Protein AF-A0A947TG99-F1 (afdb_monomer_lite)

Foldseek 3Di:
DQLLLVCVVPLVLLQPPGRFDPAQADPDPGSVVCQAANPQNCVAQPPPHAQAEPPGDDDPGDDDRHLCVLQCASPNVLPHNHLGGDADEDPLFDWCFLVNCVVVVNLSRHSQNSNQVSCVVSQWGWPDKTKTWACLVVHPRHDYLVNVQVCLVVVWWKWWDFVSDIWIFNDADPVQCKTWTDDRHDDDTDMDHVQCDDPNTGTTIIIGTDIDGDPVRVVVVVVVVVVVVVPD

Secondary structure (DSSP, 8-state):
-HHHHHHTTT-TTSSTTSSPPS---SSS--HHHHHHS-HHHHHHH-TT-TT--S-PPPSPPPPP-SHHHHTTTT-GGGT--TT-------TTS--EEHHHHHHTT-GGG-HHHHHHHHHHHTTEEEEEEEEEEBGGG--TTPBPHHHHHHHHHTT--EEEEETTEEEEEEEEETTTTEEEEE-SSSSS-EEEETTSEETTEEEEEEEEEEEEE-HHHHHHHHHHHHHHHT--

Radius of gyration: 18.46 Å; chains: 1; bounding box: 54×39×53 Å

pLDDT: mean 89.96, std 12.07, range [44.25, 98.75]

Sequence (232 aa):
MLAGYYDVRGFGNLVPGGDAENSTYGSGPYLANNAIASSGHISDFYAGGYLAFGDDVASPWHSFDCLADFMGTSQDAYNNVNGGTTFYFFTDGYAFTENDAVTYSVSDSSGMYGIGEYVNYAGYDTSVLYNQYVDALGLDYGFTFAQYIAEIDAGKPVLIHVDGHSMYGYGYDSAADSVLLHDTWTQGLHSMTWGGSYSGLEHYGVTVLTLVPEPATIALLCLGGLMLRRRK

Structure (mmCIF, N/CA/C/O backbone):
data_AF-A0A947TG99-F1
#
_entry.id   AF-A0A947TG99-F1
#
loop_
_atom_site.group_PDB
_atom_site.id
_atom_site.type_symbol
_atom_site.label_atom_id
_atom_site.label_alt_id
_atom_site.label_comp_id
_atom_site.label_asym_id
_atom_site.label_entity_id
_atom_site.label_seq_id
_atom_site.pdbx_PDB_ins_code
_atom_site.Cartn_x
_atom_site.Cartn_y
_atom_site.Cartn_z
_atom_site.occupancy
_atom_site.B_iso_or_equiv
_atom_site.auth_seq_id
_atom_site.auth_comp_id
_atom_site.auth_asym_id
_atom_site.auth_atom_id
_atom_site.pdbx_PDB_model_num
ATOM 1 N N . MET A 1 1 ? 6.335 5.855 6.345 1.00 73.56 1 MET A N 1
ATOM 2 C CA . MET A 1 1 ? 6.198 4.718 5.403 1.00 73.56 1 MET A CA 1
ATOM 3 C C . MET A 1 1 ? 6.025 3.417 6.167 1.00 73.56 1 MET A C 1
ATOM 5 O O . MET A 1 1 ? 6.597 3.318 7.245 1.00 73.56 1 MET A O 1
ATOM 9 N N . LEU A 1 2 ? 5.283 2.442 5.621 1.00 77.62 2 LEU A N 1
ATOM 10 C CA . LEU A 1 2 ? 5.034 1.127 6.241 1.00 77.62 2 LEU A CA 1
ATOM 11 C C . LEU A 1 2 ? 6.339 0.405 6.627 1.00 77.62 2 LEU A C 1
ATOM 13 O O . LEU A 1 2 ? 6.529 0.065 7.791 1.00 77.62 2 LEU A O 1
ATOM 17 N N . ALA A 1 3 ? 7.267 0.263 5.673 1.00 80.12 3 ALA A N 1
ATOM 18 C CA . ALA A 1 3 ? 8.592 -0.320 5.902 1.00 80.12 3 ALA A CA 1
ATOM 19 C C . ALA A 1 3 ? 9.348 0.407 7.027 1.00 80.12 3 ALA A C 1
ATOM 21 O O . ALA A 1 3 ? 9.757 -0.216 8.000 1.00 80.12 3 ALA A O 1
ATOM 22 N N . GLY A 1 4 ? 9.416 1.742 6.965 1.00 82.38 4 GLY A N 1
ATOM 23 C CA . GLY A 1 4 ? 10.066 2.551 7.999 1.00 82.38 4 GLY A CA 1
ATOM 24 C C . GLY A 1 4 ? 9.431 2.451 9.393 1.00 82.38 4 GLY A C 1
ATOM 25 O O . GLY A 1 4 ? 10.136 2.558 10.391 1.00 82.38 4 GLY A O 1
ATOM 26 N N . TYR A 1 5 ? 8.118 2.203 9.496 1.00 84.31 5 TYR A N 1
ATOM 27 C CA . TYR A 1 5 ? 7.458 1.985 10.790 1.00 84.31 5 TYR A CA 1
ATOM 28 C C . TYR A 1 5 ? 7.985 0.726 11.488 1.00 84.31 5 TYR A C 1
ATOM 30 O O . TYR A 1 5 ? 8.225 0.755 12.701 1.00 84.31 5 TYR A O 1
ATOM 38 N N . TYR A 1 6 ? 8.139 -0.362 10.731 1.00 85.50 6 TYR A N 1
ATOM 39 C CA . TYR A 1 6 ? 8.660 -1.634 11.226 1.00 85.50 6 TYR A CA 1
ATOM 40 C C . TYR A 1 6 ? 10.175 -1.605 11.425 1.00 85.50 6 TYR A C 1
ATOM 42 O O . TYR A 1 6 ? 10.668 -2.168 12.404 1.00 85.50 6 TYR A O 1
ATOM 50 N N . ASP A 1 7 ? 10.891 -0.912 10.543 1.00 84.38 7 ASP A N 1
ATOM 51 C CA . ASP A 1 7 ? 12.342 -0.746 10.579 1.00 84.38 7 ASP A CA 1
ATOM 52 C C . ASP A 1 7 ? 12.813 -0.245 11.954 1.00 84.38 7 ASP A C 1
ATOM 54 O O . ASP A 1 7 ? 13.547 -0.933 12.668 1.00 84.38 7 ASP A O 1
ATOM 58 N N . VAL A 1 8 ? 12.212 0.848 12.436 1.00 82.62 8 VAL A N 1
ATOM 59 C CA . VAL A 1 8 ? 12.509 1.437 13.756 1.00 82.62 8 VAL A CA 1
ATOM 60 C C . VAL A 1 8 ? 11.911 0.664 14.947 1.00 82.62 8 VAL A C 1
ATOM 62 O O . VAL A 1 8 ? 12.030 1.093 16.097 1.00 82.62 8 VAL A O 1
ATOM 65 N N . ARG A 1 9 ? 11.238 -0.471 14.705 1.00 84.62 9 ARG A N 1
ATOM 66 C CA . ARG A 1 9 ? 10.556 -1.309 15.716 1.00 84.62 9 ARG A CA 1
ATOM 67 C C . ARG A 1 9 ? 11.024 -2.765 15.722 1.00 84.62 9 ARG A C 1
ATOM 69 O O . ARG A 1 9 ? 10.321 -3.639 16.225 1.00 84.62 9 ARG A O 1
ATOM 76 N N . GLY A 1 10 ? 12.238 -3.016 15.235 1.00 81.62 10 GLY A N 1
ATOM 77 C CA . GLY A 1 10 ? 12.903 -4.319 15.344 1.00 81.62 10 GLY A CA 1
ATOM 78 C C . GLY A 1 10 ? 13.048 -5.078 14.028 1.00 81.62 10 GLY A C 1
ATOM 79 O O . GLY A 1 10 ? 13.593 -6.180 14.044 1.00 81.62 10 GLY A O 1
ATOM 80 N N . PHE A 1 11 ? 12.632 -4.483 12.906 1.00 84.50 11 PHE A N 1
ATOM 81 C CA . PHE A 1 11 ? 12.796 -5.030 11.557 1.00 84.50 11 PHE A CA 1
ATOM 82 C C . PHE A 1 11 ? 13.771 -4.184 10.715 1.00 84.50 11 PHE A C 1
ATOM 84 O O . PHE A 1 11 ? 13.473 -3.840 9.576 1.00 84.50 11 PHE A O 1
ATOM 91 N N . GLY A 1 12 ? 14.925 -3.829 11.296 1.00 84.50 12 GLY A N 1
ATOM 92 C CA . GLY A 1 12 ? 15.872 -2.806 10.808 1.00 84.50 12 GLY A CA 1
ATOM 93 C C . GLY A 1 12 ? 16.600 -3.064 9.477 1.00 84.50 12 GLY A C 1
ATOM 94 O O . GLY A 1 12 ? 17.627 -2.443 9.224 1.00 84.50 12 GLY A O 1
ATOM 95 N N . ASN A 1 13 ? 16.135 -4.020 8.669 1.00 86.94 13 ASN A N 1
ATOM 96 C CA . ASN A 1 13 ? 16.627 -4.261 7.308 1.00 86.94 13 ASN A CA 1
ATOM 97 C C . ASN A 1 13 ? 15.601 -3.859 6.232 1.00 86.94 13 ASN A C 1
ATOM 99 O O . ASN A 1 13 ? 15.866 -4.046 5.046 1.00 86.94 13 ASN A O 1
ATOM 103 N N . LEU A 1 14 ? 14.434 -3.335 6.625 1.00 88.00 14 LEU A N 1
ATOM 104 C CA . LEU A 1 14 ? 13.383 -2.904 5.695 1.00 88.00 14 LEU A CA 1
ATOM 105 C C . LEU A 1 14 ? 13.668 -1.538 5.073 1.00 88.00 14 LEU A C 1
ATOM 107 O O . LEU A 1 14 ? 13.051 -1.192 4.072 1.00 88.00 14 LEU A O 1
ATOM 111 N N . VAL A 1 15 ? 14.563 -0.743 5.656 1.00 88.56 15 VAL A N 1
ATOM 112 C CA . VAL A 1 15 ? 15.097 0.465 5.029 1.00 88.56 15 VAL A CA 1
ATOM 113 C C . VAL A 1 15 ? 16.624 0.345 4.983 1.00 88.56 15 VAL A C 1
ATOM 115 O O . VAL A 1 15 ? 17.312 0.616 5.966 1.00 88.56 15 VAL A O 1
ATOM 118 N N . PRO A 1 16 ? 17.197 -0.101 3.849 1.00 84.25 16 PRO A N 1
ATOM 119 C CA . PRO A 1 16 ? 18.638 -0.286 3.743 1.00 84.25 16 PRO A CA 1
ATOM 120 C C . PRO A 1 16 ? 19.411 1.019 3.969 1.00 84.25 16 PRO A C 1
ATOM 122 O O . PRO A 1 16 ? 19.094 2.053 3.385 1.00 84.25 16 PRO A O 1
ATOM 125 N N . GLY A 1 17 ? 20.480 0.952 4.766 1.00 79.06 17 GLY A N 1
ATOM 126 C CA . GLY A 1 17 ? 21.393 2.078 5.008 1.00 79.06 17 GLY A CA 1
ATOM 127 C C . GLY A 1 17 ? 21.289 2.726 6.392 1.00 79.06 17 GLY A C 1
ATOM 128 O O . GLY A 1 17 ? 22.151 3.541 6.723 1.00 79.06 17 GLY A O 1
ATOM 129 N N . GLY A 1 18 ? 20.313 2.335 7.217 1.00 79.12 18 GLY A N 1
ATOM 130 C CA . GLY A 1 18 ? 20.140 2.813 8.593 1.00 79.12 18 GLY A CA 1
ATOM 131 C C . GLY A 1 18 ? 18.674 3.060 8.944 1.00 79.12 18 GLY A C 1
ATOM 132 O O . GLY A 1 18 ? 17.795 2.742 8.155 1.00 79.12 18 GLY A O 1
ATOM 133 N N . ASP A 1 19 ? 18.433 3.651 10.117 1.00 75.75 19 ASP A N 1
ATOM 134 C CA . ASP A 1 19 ? 17.075 3.922 10.600 1.00 75.75 19 ASP A CA 1
ATOM 135 C C . ASP A 1 19 ? 16.291 4.801 9.611 1.00 75.75 19 ASP A C 1
ATOM 137 O O . ASP A 1 19 ? 16.745 5.883 9.217 1.00 75.75 19 ASP A O 1
ATOM 141 N N . ALA A 1 20 ? 15.085 4.358 9.261 1.00 77.12 20 ALA A N 1
ATOM 142 C CA . ALA A 1 20 ? 14.188 5.098 8.381 1.00 77.12 20 ALA A CA 1
ATOM 143 C C . ALA A 1 20 ? 13.868 6.519 8.885 1.00 77.12 20 ALA A C 1
ATOM 145 O O . ALA A 1 20 ? 13.569 6.737 10.064 1.00 77.12 20 ALA A O 1
ATOM 146 N N . GLU A 1 21 ? 13.838 7.500 7.977 1.00 77.44 21 GLU A N 1
ATOM 147 C CA . GLU A 1 21 ? 13.474 8.869 8.337 1.00 77.44 21 GLU A CA 1
ATOM 148 C C . GLU A 1 21 ? 11.981 9.016 8.674 1.00 77.44 21 GLU A C 1
ATOM 150 O O . GLU A 1 21 ? 11.100 8.454 8.021 1.00 77.44 21 GLU A O 1
ATOM 155 N N . ASN A 1 22 ? 11.673 9.876 9.653 1.00 64.94 22 ASN A N 1
ATOM 156 C CA . ASN A 1 22 ? 10.294 10.191 10.062 1.00 64.94 22 ASN A CA 1
ATOM 157 C C . ASN A 1 22 ? 9.490 10.980 9.006 1.00 64.94 22 ASN A C 1
ATOM 159 O O . ASN A 1 22 ? 8.286 11.172 9.169 1.00 64.94 22 ASN A O 1
ATOM 163 N N . SER A 1 23 ? 10.143 11.480 7.953 1.00 67.00 23 SER A N 1
ATOM 164 C CA . SER A 1 23 ? 9.519 12.206 6.846 1.00 67.00 23 SER A CA 1
ATOM 165 C C . SER A 1 23 ? 10.261 11.902 5.550 1.00 67.00 23 SER A C 1
ATOM 167 O O . SER A 1 23 ? 11.479 12.050 5.488 1.00 67.00 23 SER A O 1
ATOM 169 N N . THR A 1 24 ? 9.508 11.516 4.526 1.00 65.56 24 THR A N 1
ATOM 170 C CA . THR A 1 24 ? 9.986 11.200 3.170 1.00 65.56 24 THR A CA 1
ATOM 171 C C . THR A 1 24 ? 9.668 12.292 2.151 1.00 65.56 24 THR A C 1
ATOM 173 O O . THR A 1 24 ? 10.107 12.235 1.004 1.00 65.56 24 THR A O 1
ATOM 176 N N . TYR A 1 25 ? 8.903 13.311 2.550 1.00 66.00 25 TYR A N 1
ATOM 177 C CA . TYR A 1 25 ? 8.482 14.368 1.640 1.00 66.00 25 TYR A CA 1
ATOM 178 C C . TYR A 1 25 ? 9.643 15.295 1.263 1.00 66.00 25 TYR A C 1
ATOM 180 O O . TYR A 1 25 ? 10.245 15.941 2.130 1.00 66.00 25 TYR A O 1
ATOM 188 N N . GLY A 1 26 ? 9.873 15.419 -0.046 1.00 60.69 26 GLY A N 1
ATOM 189 C CA . GLY A 1 26 ? 10.899 16.258 -0.666 1.00 60.69 26 GLY A CA 1
ATOM 190 C C . GLY A 1 26 ? 12.019 15.450 -1.334 1.00 60.69 26 GLY A C 1
ATOM 191 O O . GLY A 1 26 ? 12.194 14.263 -1.082 1.00 60.69 26 GLY A O 1
ATOM 192 N N . SER A 1 27 ? 12.810 16.103 -2.191 1.00 58.06 27 SER A N 1
ATOM 193 C CA . SER A 1 27 ? 13.948 15.501 -2.907 1.00 58.06 27 SER A CA 1
ATOM 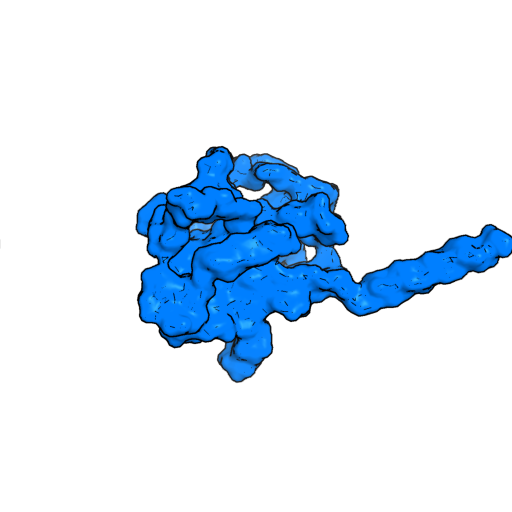194 C C . SER A 1 27 ? 15.240 15.520 -2.070 1.00 58.06 27 SER A C 1
ATOM 196 O O . SER A 1 27 ? 16.263 16.063 -2.496 1.00 58.06 27 SER A O 1
ATOM 198 N N . GLY A 1 28 ? 15.170 15.016 -0.836 1.00 61.69 28 GLY A N 1
ATOM 199 C CA . GLY A 1 28 ? 16.337 14.808 0.028 1.00 61.69 28 GLY A CA 1
ATOM 200 C C . GLY A 1 28 ? 16.938 13.409 -0.160 1.00 61.69 28 GLY A C 1
ATOM 201 O O . GLY A 1 28 ? 16.272 12.542 -0.728 1.00 61.69 28 GLY A O 1
ATOM 202 N N . PRO A 1 29 ? 18.174 13.155 0.313 1.00 66.56 29 PRO A N 1
ATOM 203 C CA . PRO A 1 29 ? 18.799 11.831 0.280 1.00 66.56 29 PRO A CA 1
ATOM 204 C C . PRO A 1 29 ? 18.186 10.914 1.353 1.00 66.56 29 PRO A C 1
ATOM 206 O O . PRO A 1 29 ? 18.890 10.441 2.240 1.00 66.56 29 PRO A O 1
ATOM 209 N N . TYR A 1 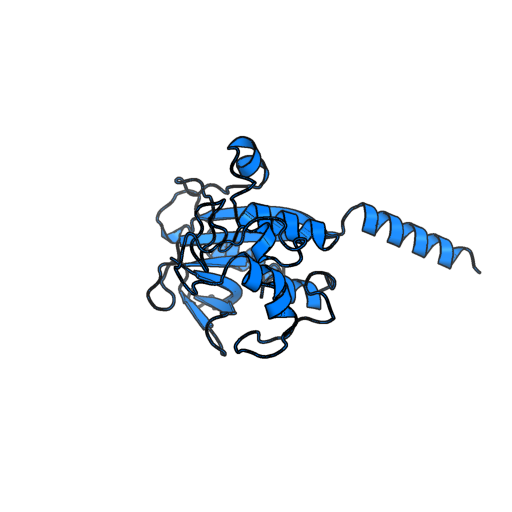30 ? 16.865 10.734 1.317 1.00 77.94 30 TYR A N 1
ATOM 210 C CA . TYR A 1 30 ? 16.141 9.947 2.305 1.00 77.94 30 TYR A CA 1
ATOM 211 C C . TYR A 1 30 ? 16.251 8.462 1.962 1.00 77.94 30 TYR A C 1
ATOM 213 O O . TYR A 1 30 ? 15.861 8.047 0.866 1.00 77.94 30 TYR A O 1
ATOM 221 N N . LEU A 1 31 ? 16.754 7.660 2.897 1.00 83.62 31 LEU A N 1
ATOM 222 C CA . LEU A 1 31 ? 16.839 6.205 2.776 1.00 83.62 31 LEU A CA 1
ATOM 223 C C . LEU A 1 31 ? 15.463 5.607 2.505 1.00 83.62 31 LEU A C 1
ATOM 225 O O . LEU A 1 31 ? 15.318 4.746 1.642 1.00 83.62 31 LEU A O 1
ATOM 229 N N . ALA A 1 32 ? 14.434 6.127 3.172 1.00 82.00 32 ALA A N 1
ATOM 230 C CA . ALA A 1 32 ? 13.067 5.689 2.954 1.00 82.00 32 ALA A CA 1
ATOM 231 C C . ALA A 1 32 ? 12.563 5.988 1.527 1.00 82.00 32 ALA A C 1
ATOM 233 O O . ALA A 1 32 ? 11.781 5.201 1.007 1.00 82.00 32 ALA A O 1
ATOM 234 N N . ASN A 1 33 ? 13.038 7.045 0.853 1.00 82.88 33 ASN A N 1
ATOM 235 C CA . ASN A 1 33 ? 12.701 7.270 -0.560 1.00 82.88 33 ASN A CA 1
ATOM 236 C C . ASN A 1 33 ? 13.370 6.233 -1.457 1.00 82.88 33 ASN A C 1
ATOM 238 O O . ASN A 1 33 ? 12.707 5.674 -2.323 1.00 82.88 33 ASN A O 1
ATOM 242 N N . ASN A 1 34 ? 14.645 5.933 -1.204 1.00 87.38 34 ASN A N 1
ATOM 243 C CA . ASN A 1 34 ? 15.371 4.910 -1.951 1.00 87.38 34 ASN A CA 1
ATOM 244 C C . ASN A 1 34 ? 14.787 3.503 -1.727 1.00 87.38 34 ASN A C 1
ATOM 246 O O . ASN A 1 34 ? 14.764 2.698 -2.647 1.00 87.38 34 ASN A O 1
ATOM 250 N N . ALA A 1 35 ? 14.277 3.220 -0.524 1.00 89.94 35 ALA A N 1
ATOM 251 C CA . ALA A 1 35 ? 13.586 1.972 -0.216 1.00 89.94 35 ALA A CA 1
ATOM 252 C C . ALA A 1 35 ? 12.211 1.865 -0.901 1.00 89.94 35 ALA A C 1
ATOM 254 O O . ALA A 1 35 ? 11.778 0.758 -1.201 1.00 89.94 35 ALA A O 1
ATOM 255 N N . ILE A 1 36 ? 11.525 2.987 -1.166 1.00 89.81 36 ILE A N 1
ATOM 256 C CA . ILE A 1 36 ? 10.282 2.999 -1.955 1.00 89.81 36 ILE A CA 1
ATOM 257 C C . ILE A 1 36 ? 10.595 2.789 -3.430 1.00 89.81 36 ILE A C 1
ATOM 259 O O . ILE A 1 36 ? 10.071 1.859 -4.024 1.00 89.81 36 ILE A O 1
ATOM 263 N N . ALA A 1 37 ? 11.414 3.669 -4.003 1.00 91.94 37 ALA A N 1
ATOM 264 C CA . ALA A 1 37 ? 11.774 3.687 -5.411 1.00 91.94 37 ALA A CA 1
ATOM 265 C C . ALA A 1 37 ? 13.241 4.109 -5.523 1.00 91.94 37 ALA A C 1
ATOM 267 O O . ALA A 1 37 ? 13.586 5.275 -5.297 1.00 91.94 37 ALA A O 1
ATOM 268 N N . SER A 1 38 ? 14.112 3.152 -5.836 1.00 92.75 38 SER A N 1
ATOM 269 C CA . SER A 1 38 ? 15.539 3.409 -5.971 1.00 92.75 38 SER A CA 1
ATOM 270 C C . SER A 1 38 ? 15.838 4.234 -7.220 1.00 92.75 38 SER A C 1
ATOM 272 O O . SER A 1 38 ? 15.015 4.395 -8.126 1.00 92.75 38 SER A O 1
ATOM 274 N N . SER A 1 39 ? 17.054 4.771 -7.302 1.00 92.50 39 SER A N 1
ATOM 275 C CA . SER A 1 39 ? 17.507 5.406 -8.542 1.00 92.50 39 SER A CA 1
ATOM 276 C C . SER A 1 39 ? 17.564 4.425 -9.719 1.00 92.50 39 SER A C 1
ATOM 278 O O . SER A 1 39 ? 17.397 4.864 -10.856 1.00 92.50 39 SER A O 1
ATOM 280 N N . GLY A 1 40 ? 17.775 3.129 -9.452 1.00 95.25 40 GLY A N 1
ATOM 281 C CA . GLY A 1 40 ? 17.686 2.059 -10.447 1.00 95.25 40 GLY A CA 1
ATOM 282 C C . GLY A 1 40 ? 16.270 1.945 -10.997 1.00 95.25 40 GLY A C 1
ATOM 283 O O . GLY A 1 40 ? 16.076 2.106 -12.198 1.00 95.25 40 GLY A O 1
ATOM 284 N N . HIS A 1 41 ? 15.281 1.819 -10.109 1.00 96.31 41 HIS A N 1
ATOM 285 C CA . HIS A 1 41 ? 13.866 1.784 -10.476 1.00 96.31 41 HIS A CA 1
ATOM 286 C C . HIS A 1 41 ? 13.450 2.980 -11.335 1.00 96.31 41 HIS A C 1
ATOM 288 O O . HIS A 1 41 ? 12.869 2.822 -12.403 1.00 96.31 41 HIS A O 1
ATOM 294 N N . ILE A 1 42 ? 13.799 4.195 -10.902 1.00 95.12 42 ILE A N 1
ATOM 295 C CA . ILE A 1 42 ? 13.452 5.422 -11.632 1.00 95.12 42 ILE A CA 1
ATOM 296 C C . ILE A 1 42 ? 14.112 5.449 -13.018 1.00 95.12 42 ILE A C 1
ATOM 298 O O . ILE A 1 42 ? 13.504 5.913 -13.981 1.00 95.12 42 ILE A O 1
ATOM 302 N N . SER A 1 43 ? 15.360 4.983 -13.119 1.00 95.81 43 SER A N 1
ATOM 303 C CA . SER A 1 43 ? 16.091 4.924 -14.388 1.00 95.81 43 SER A CA 1
ATOM 304 C C . SER A 1 43 ? 15.481 3.919 -15.362 1.00 95.81 43 SER A C 1
ATOM 306 O O . SER A 1 43 ? 15.546 4.153 -16.569 1.00 95.81 43 SER A O 1
ATOM 308 N N . ASP A 1 44 ? 14.939 2.815 -14.850 1.00 97.62 44 ASP A N 1
ATOM 309 C CA . ASP A 1 44 ? 14.452 1.713 -15.671 1.00 97.62 44 ASP A CA 1
ATOM 310 C C . ASP A 1 44 ? 12.971 1.860 -16.052 1.00 97.62 44 ASP A C 1
ATOM 312 O O . ASP A 1 44 ? 12.618 1.510 -17.177 1.00 97.62 44 ASP A O 1
ATOM 316 N N . PHE A 1 45 ? 12.140 2.411 -15.158 1.00 97.69 45 PHE A N 1
ATOM 317 C CA . PHE A 1 45 ? 10.672 2.329 -15.230 1.00 97.69 45 PHE A CA 1
ATOM 318 C C . PHE A 1 45 ? 9.938 3.666 -14.997 1.00 97.69 45 PHE A C 1
ATOM 320 O O . PHE A 1 45 ? 8.761 3.662 -14.674 1.00 97.69 45 PHE A O 1
ATOM 327 N N . TYR A 1 46 ? 10.606 4.831 -15.023 1.00 96.56 46 TYR A N 1
ATOM 328 C CA . TYR A 1 46 ? 9.934 6.121 -14.739 1.00 96.56 46 TYR A CA 1
ATOM 329 C C . TYR A 1 46 ? 10.457 7.301 -15.583 1.00 96.56 46 TYR A C 1
ATOM 331 O O . TYR A 1 46 ? 10.467 8.459 -15.152 1.00 96.56 46 TYR A O 1
ATOM 339 N N . ALA A 1 47 ? 10.949 7.055 -16.796 1.00 94.06 47 ALA A N 1
ATOM 340 C CA . ALA A 1 47 ? 11.609 8.086 -17.603 1.00 94.06 47 ALA A CA 1
ATOM 341 C C . ALA A 1 47 ? 10.648 9.178 -18.126 1.00 94.06 47 ALA A C 1
ATOM 343 O O . ALA A 1 47 ? 11.028 10.346 -18.259 1.00 94.06 47 ALA A O 1
ATOM 344 N N . GLY A 1 48 ? 9.405 8.813 -18.427 1.00 93.00 48 GLY A N 1
ATOM 345 C CA . GLY A 1 48 ? 8.360 9.659 -19.002 1.00 93.00 48 GLY A CA 1
ATOM 346 C C . GLY A 1 48 ? 7.624 10.539 -17.989 1.00 93.00 48 GLY A C 1
ATOM 347 O O . GLY A 1 48 ? 6.885 11.440 -18.389 1.00 93.00 48 GLY A O 1
ATOM 348 N N . GLY A 1 49 ? 7.848 10.328 -16.688 1.00 94.00 49 GLY A N 1
ATOM 349 C CA . GLY A 1 49 ? 7.168 11.043 -15.607 1.00 94.00 49 GLY A CA 1
ATOM 350 C C . GLY A 1 49 ? 5.757 10.519 -15.318 1.00 94.00 49 GLY A C 1
ATOM 351 O O . GLY A 1 49 ? 5.300 9.568 -15.940 1.00 94.00 49 GLY A O 1
ATOM 352 N N . TYR A 1 50 ? 5.074 11.135 -14.347 1.00 94.25 50 TYR A N 1
ATOM 353 C CA . TYR A 1 50 ? 3.800 10.641 -13.802 1.00 94.25 50 TYR A CA 1
ATOM 354 C C . TYR A 1 50 ? 2.740 10.386 -14.888 1.00 94.25 50 TYR A C 1
ATOM 356 O O . TYR A 1 50 ? 2.495 11.257 -15.725 1.00 94.25 50 TYR A O 1
ATOM 364 N N . LEU A 1 51 ? 2.091 9.217 -14.827 1.00 95.56 51 LEU A N 1
ATOM 365 C CA . LEU A 1 51 ? 1.100 8.703 -15.787 1.00 95.56 51 LEU A CA 1
ATOM 366 C C . LEU A 1 51 ? 1.615 8.406 -17.207 1.00 95.56 51 LEU A C 1
ATOM 368 O O . LEU A 1 51 ? 0.797 8.115 -18.083 1.00 95.56 51 LEU A O 1
ATOM 372 N N . ALA A 1 52 ? 2.924 8.469 -17.469 1.00 97.12 52 ALA A N 1
ATOM 373 C CA . ALA A 1 52 ? 3.466 7.929 -18.715 1.00 97.12 52 ALA A CA 1
ATOM 374 C C . ALA A 1 52 ? 3.360 6.391 -18.759 1.00 97.12 52 ALA A C 1
ATOM 376 O O . ALA A 1 52 ? 3.119 5.744 -17.740 1.00 97.12 52 ALA A O 1
ATOM 377 N N . PHE A 1 53 ? 3.442 5.849 -19.972 1.00 96.94 53 PHE A N 1
ATOM 378 C CA . PHE A 1 53 ? 3.346 4.426 -20.283 1.00 96.94 53 PHE A CA 1
ATOM 379 C C . PHE A 1 53 ? 4.145 4.148 -21.558 1.00 96.94 53 PHE A C 1
ATOM 381 O O . PHE A 1 53 ? 4.140 4.977 -22.481 1.00 96.94 53 PHE A O 1
ATOM 388 N N . GLY A 1 54 ? 4.751 2.972 -21.661 1.00 96.50 54 GLY A N 1
ATOM 389 C CA . GLY A 1 54 ? 5.608 2.577 -22.778 1.00 96.50 54 GLY A CA 1
ATOM 390 C C . GLY A 1 54 ? 7.002 3.203 -22.716 1.00 96.50 54 GLY A C 1
ATOM 391 O O . GLY A 1 54 ? 7.625 3.382 -23.769 1.00 96.50 54 GLY A O 1
ATOM 392 N N . ASP A 1 55 ? 7.449 3.609 -21.529 1.00 95.94 55 ASP A N 1
ATOM 393 C CA . ASP A 1 55 ? 8.737 4.254 -21.277 1.00 95.94 55 ASP A CA 1
ATOM 394 C C . ASP A 1 55 ? 9.746 3.379 -20.525 1.00 95.94 55 ASP A C 1
ATOM 396 O O . ASP A 1 55 ? 10.877 3.833 -20.322 1.00 95.94 55 ASP A O 1
ATOM 400 N N . ASP A 1 56 ? 9.391 2.126 -20.215 1.00 97.31 56 ASP A N 1
ATOM 401 C CA . ASP A 1 56 ? 10.326 1.131 -19.691 1.00 97.31 56 ASP A CA 1
ATOM 402 C C . ASP A 1 56 ? 11.548 0.978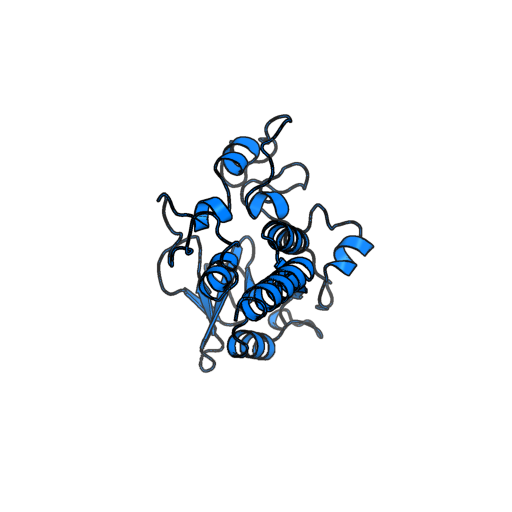 -20.613 1.00 97.31 56 ASP A C 1
ATOM 404 O O . ASP A 1 56 ? 11.448 0.803 -21.839 1.00 97.31 56 ASP A O 1
ATOM 408 N N . VAL A 1 57 ? 12.743 0.989 -20.025 1.00 96.62 57 VAL A N 1
ATOM 409 C CA . VAL A 1 57 ? 13.975 0.717 -20.770 1.00 96.62 57 VAL A CA 1
ATOM 410 C C . VAL A 1 57 ? 14.067 -0.765 -21.141 1.00 96.62 57 VAL A C 1
ATOM 412 O O . VAL A 1 57 ? 13.571 -1.654 -20.449 1.00 96.62 57 VAL A O 1
ATOM 415 N N . ALA A 1 58 ? 14.760 -1.069 -22.239 1.00 94.56 58 ALA A N 1
ATOM 416 C CA . ALA A 1 58 ? 15.004 -2.457 -22.617 1.00 94.56 58 ALA A CA 1
ATOM 417 C C . ALA A 1 58 ? 15.985 -3.144 -21.645 1.00 94.56 58 ALA A C 1
ATOM 419 O O . ALA A 1 58 ? 17.027 -2.586 -21.309 1.00 94.56 58 ALA A O 1
ATOM 420 N N . SER A 1 59 ? 15.675 -4.391 -21.276 1.00 91.00 59 SER A N 1
ATOM 421 C CA . SER A 1 59 ? 16.520 -5.279 -20.460 1.00 91.00 59 SER A CA 1
ATOM 422 C C . SER A 1 59 ? 17.968 -5.396 -20.993 1.00 91.00 59 SER A C 1
ATOM 424 O O . SER A 1 59 ? 18.171 -5.385 -22.216 1.00 91.00 59 SER A O 1
ATOM 426 N N . PRO A 1 60 ? 18.988 -5.573 -20.121 1.00 93.25 60 PRO A N 1
ATOM 427 C CA . PRO A 1 60 ? 18.900 -5.853 -18.681 1.00 93.25 60 PRO A CA 1
ATOM 428 C C . PRO A 1 60 ? 18.610 -4.625 -17.812 1.00 93.25 60 PRO A C 1
ATOM 430 O O . PRO A 1 60 ? 19.238 -3.585 -17.981 1.00 93.25 60 PRO A O 1
ATOM 433 N N . TRP A 1 61 ? 17.699 -4.810 -16.855 1.00 94.88 61 TRP A N 1
ATOM 434 C CA . TRP A 1 61 ? 17.401 -3.869 -15.773 1.00 94.88 61 TRP A CA 1
ATOM 435 C C . TRP A 1 61 ? 18.382 -4.033 -14.612 1.00 94.88 61 TRP A C 1
ATOM 437 O O . TRP A 1 61 ? 19.145 -5.008 -14.551 1.00 94.88 61 TRP A O 1
ATOM 447 N N . HIS A 1 62 ? 18.354 -3.091 -13.676 1.00 95.69 62 HIS A N 1
ATOM 448 C CA . HIS A 1 62 ? 19.008 -3.262 -12.388 1.00 95.69 62 HIS A CA 1
ATOM 449 C C . HIS A 1 62 ? 18.429 -4.466 -11.619 1.00 95.69 62 HIS A C 1
ATOM 451 O O . HIS A 1 62 ? 17.331 -4.956 -11.889 1.00 95.69 62 HIS A O 1
ATOM 457 N N . SER A 1 63 ? 19.203 -4.972 -10.659 1.00 96.25 63 SER A N 1
ATOM 458 C CA . SER A 1 63 ? 18.679 -5.954 -9.710 1.00 96.25 63 SER A CA 1
ATOM 459 C C . SER A 1 63 ? 17.673 -5.274 -8.794 1.00 96.25 63 SER A C 1
ATOM 461 O O . SER A 1 63 ? 18.024 -4.261 -8.199 1.00 96.25 63 SER A O 1
ATOM 463 N N . PHE A 1 64 ? 16.493 -5.870 -8.635 1.00 95.50 64 PHE A N 1
ATOM 464 C CA . PHE A 1 64 ? 15.439 -5.337 -7.773 1.00 95.50 64 PHE A CA 1
ATOM 465 C C . PHE A 1 64 ? 15.955 -5.114 -6.351 1.00 95.50 64 PHE A C 1
ATOM 467 O O . PHE A 1 64 ? 16.507 -6.030 -5.731 1.00 95.50 64 PHE A O 1
ATOM 474 N N . ASP A 1 65 ? 15.797 -3.891 -5.854 1.00 94.81 65 ASP A N 1
ATOM 475 C CA . ASP A 1 65 ? 16.342 -3.465 -4.565 1.00 94.81 65 ASP A CA 1
ATOM 476 C C . ASP A 1 65 ? 15.426 -2.515 -3.779 1.00 94.81 65 ASP A C 1
ATOM 478 O O . ASP A 1 65 ? 15.722 -2.203 -2.618 1.00 94.81 65 ASP A O 1
ATOM 482 N N . CYS A 1 66 ? 14.289 -2.116 -4.353 1.00 94.31 66 CYS A N 1
ATOM 483 C CA . CYS A 1 66 ? 13.302 -1.259 -3.709 1.00 94.31 66 CYS A CA 1
ATOM 484 C C . CYS A 1 66 ? 11.881 -1.820 -3.813 1.00 94.31 66 CYS A C 1
ATOM 486 O O . CYS A 1 66 ? 11.570 -2.643 -4.668 1.00 94.31 66 CYS A O 1
ATOM 488 N N . LEU A 1 67 ? 10.992 -1.350 -2.938 1.00 94.81 67 LEU A N 1
ATOM 489 C CA . LEU A 1 67 ? 9.613 -1.822 -2.835 1.00 94.81 67 LEU A CA 1
ATOM 490 C C . LEU A 1 67 ? 8.843 -1.709 -4.166 1.00 94.81 67 LEU A C 1
ATOM 492 O O . LEU A 1 67 ? 8.078 -2.609 -4.506 1.00 94.81 67 LEU A O 1
ATOM 496 N N . ALA A 1 68 ? 9.058 -0.635 -4.928 1.00 95.62 68 ALA A N 1
ATOM 497 C CA . ALA A 1 68 ? 8.419 -0.403 -6.220 1.00 95.62 68 ALA A CA 1
ATOM 498 C C . ALA A 1 68 ? 8.778 -1.464 -7.273 1.00 95.62 68 ALA A C 1
ATOM 500 O O . ALA A 1 68 ? 7.934 -1.781 -8.112 1.00 95.62 68 ALA A O 1
ATOM 501 N N . ASP A 1 69 ? 9.976 -2.052 -7.208 1.00 97.38 69 ASP A N 1
ATOM 502 C CA . ASP A 1 69 ? 10.371 -3.130 -8.118 1.00 97.38 69 ASP A CA 1
ATOM 503 C C . ASP A 1 69 ? 9.518 -4.380 -7.903 1.00 97.38 69 ASP A C 1
ATOM 505 O O . ASP A 1 69 ? 8.946 -4.922 -8.848 1.00 97.38 69 ASP A O 1
ATO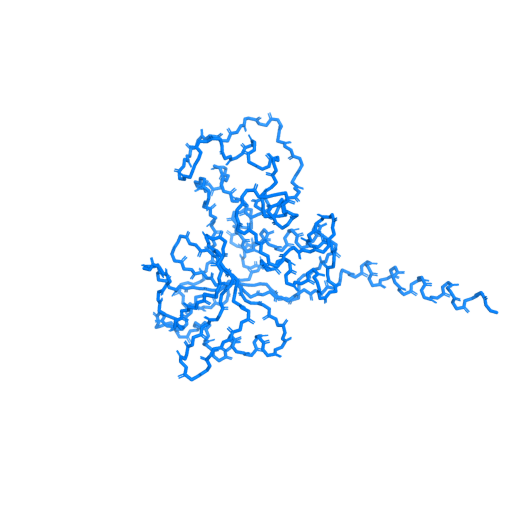M 509 N N . PHE A 1 70 ? 9.387 -4.804 -6.642 1.00 97.38 70 PHE A N 1
ATOM 510 C CA . PHE A 1 70 ? 8.627 -5.999 -6.275 1.00 97.38 70 PHE A CA 1
ATOM 511 C C . PHE A 1 70 ? 7.121 -5.791 -6.446 1.00 97.38 70 PHE A C 1
ATOM 513 O O . PHE A 1 70 ? 6.406 -6.699 -6.846 1.00 97.38 70 PHE A O 1
ATOM 520 N N . MET A 1 71 ? 6.618 -4.582 -6.184 1.00 97.56 71 MET A N 1
ATOM 521 C CA . MET A 1 71 ? 5.201 -4.253 -6.370 1.00 97.56 71 MET A CA 1
ATOM 522 C C . MET A 1 71 ? 4.791 -4.093 -7.843 1.00 97.56 71 MET A C 1
ATOM 524 O O . MET A 1 71 ? 3.602 -3.921 -8.120 1.00 97.56 71 MET A O 1
ATOM 528 N N . GLY A 1 72 ? 5.744 -4.103 -8.781 1.00 96.75 72 GLY A N 1
ATOM 529 C CA . GLY A 1 72 ? 5.474 -3.842 -10.193 1.00 96.75 72 GLY A CA 1
ATOM 530 C C . GLY A 1 72 ? 5.091 -2.387 -10.479 1.00 96.75 72 GLY A C 1
ATOM 531 O O . GLY A 1 72 ? 4.487 -2.105 -11.514 1.00 96.75 72 GLY A O 1
ATOM 532 N N . THR A 1 73 ? 5.370 -1.464 -9.557 1.00 96.75 73 THR A N 1
ATOM 533 C CA . THR A 1 73 ? 4.972 -0.056 -9.667 1.00 96.75 73 THR A CA 1
ATOM 534 C C . THR A 1 73 ? 5.639 0.584 -10.880 1.00 96.75 73 THR A C 1
ATOM 536 O O . THR A 1 73 ? 6.831 0.396 -11.075 1.00 96.75 73 THR A O 1
ATOM 539 N N . SER A 1 74 ? 4.894 1.348 -11.680 1.00 97.31 74 SER A N 1
ATOM 540 C CA . SER A 1 74 ? 5.386 1.988 -12.919 1.00 97.31 74 SER A CA 1
ATOM 541 C C . SER A 1 74 ? 5.866 1.046 -14.031 1.00 97.31 74 SER A C 1
ATOM 543 O O . SER A 1 74 ? 6.327 1.528 -15.051 1.00 97.31 74 SER A O 1
ATOM 545 N N . GLN A 1 75 ? 5.774 -0.275 -13.860 1.00 97.25 75 GLN A N 1
ATOM 546 C CA . GLN A 1 75 ? 6.277 -1.219 -14.856 1.00 97.25 75 GLN A CA 1
ATOM 547 C C . GLN A 1 75 ? 5.215 -1.502 -15.924 1.00 97.25 75 GLN A C 1
ATOM 549 O O . GLN A 1 75 ? 4.155 -2.086 -15.643 1.00 97.25 75 GLN A O 1
ATOM 554 N N . ASP A 1 76 ? 5.538 -1.182 -17.176 1.00 96.38 76 ASP A N 1
ATOM 555 C CA . ASP A 1 76 ? 4.675 -1.413 -18.337 1.00 96.38 76 ASP A CA 1
ATOM 556 C C . ASP A 1 76 ? 4.351 -2.903 -18.514 1.00 96.38 76 ASP A C 1
ATOM 558 O O . ASP A 1 76 ? 3.253 -3.263 -18.949 1.00 96.38 76 ASP A O 1
ATOM 562 N N . ALA A 1 77 ? 5.283 -3.785 -18.130 1.00 95.00 77 ALA A N 1
ATOM 563 C CA . ALA A 1 77 ? 5.120 -5.241 -18.172 1.00 95.00 77 ALA A CA 1
ATOM 564 C C . ALA A 1 77 ? 3.880 -5.739 -17.403 1.00 95.00 77 ALA A C 1
ATOM 566 O O . ALA A 1 77 ? 3.312 -6.776 -17.755 1.00 95.00 77 ALA A O 1
ATOM 567 N N . TYR A 1 78 ? 3.430 -4.979 -16.400 1.00 95.56 78 TYR A N 1
ATOM 568 C CA . TYR A 1 78 ? 2.248 -5.272 -15.587 1.00 95.56 78 TYR A CA 1
ATOM 569 C C . TYR A 1 78 ? 1.082 -4.314 -15.856 1.00 95.56 78 TYR A C 1
ATOM 571 O O . TYR A 1 78 ? 0.113 -4.293 -15.102 1.00 95.56 78 TYR A O 1
ATOM 579 N N . ASN A 1 79 ? 1.141 -3.553 -16.956 1.00 96.00 79 ASN A N 1
ATOM 580 C CA . ASN A 1 79 ? 0.189 -2.502 -17.322 1.00 96.00 79 ASN A CA 1
ATOM 581 C C . ASN A 1 79 ? 0.053 -1.386 -16.271 1.00 96.00 79 ASN A C 1
ATOM 583 O O . ASN A 1 79 ? -0.995 -0.740 -16.183 1.00 96.00 79 ASN A O 1
ATOM 587 N N . ASN A 1 80 ? 1.098 -1.148 -15.481 1.00 97.12 80 ASN A N 1
ATOM 588 C CA . ASN A 1 80 ? 1.126 -0.057 -14.523 1.00 97.12 80 ASN A CA 1
ATOM 589 C C . ASN A 1 80 ? 1.772 1.162 -15.184 1.00 97.12 80 ASN A C 1
ATOM 591 O O . ASN A 1 80 ? 2.951 1.137 -15.504 1.00 97.12 80 ASN A O 1
ATOM 595 N N . VAL A 1 81 ? 1.002 2.236 -15.367 1.00 97.06 81 VAL A N 1
ATOM 596 C CA . VAL A 1 81 ? 1.559 3.543 -15.754 1.00 97.06 81 VAL A CA 1
ATOM 597 C C . VAL A 1 81 ? 2.509 4.057 -14.674 1.00 97.06 81 VAL A C 1
ATOM 599 O O . VAL A 1 81 ? 2.397 3.662 -13.512 1.00 97.06 81 VAL A O 1
ATOM 602 N N . ASN A 1 82 ? 3.362 5.017 -15.009 1.00 97.06 82 ASN A N 1
ATOM 603 C CA . ASN A 1 82 ? 4.254 5.674 -14.061 1.00 97.06 82 ASN A CA 1
ATOM 604 C C . ASN A 1 82 ? 3.525 6.179 -12.809 1.00 97.06 82 ASN A C 1
ATOM 606 O O . ASN A 1 82 ? 2.674 7.073 -12.878 1.00 97.06 82 ASN A O 1
ATOM 610 N N . GLY A 1 83 ? 3.907 5.625 -11.654 1.00 93.81 83 GLY A N 1
ATOM 611 C CA . GLY A 1 83 ? 3.340 5.914 -10.333 1.00 93.81 83 GLY A CA 1
ATOM 612 C C . GLY A 1 83 ? 2.133 5.045 -9.970 1.00 93.81 83 GLY A C 1
ATOM 613 O O . GLY A 1 83 ? 1.627 5.146 -8.856 1.00 93.81 83 GLY A O 1
ATOM 614 N N . GLY A 1 84 ? 1.675 4.201 -10.891 1.00 95.75 84 GLY A N 1
ATOM 615 C CA . GLY A 1 84 ? 0.600 3.242 -10.698 1.00 95.75 84 GLY A CA 1
ATOM 616 C C . GLY A 1 84 ? 1.098 1.912 -10.140 1.00 95.75 84 GLY A C 1
ATOM 617 O O . GLY A 1 84 ? 2.196 1.458 -10.451 1.00 95.75 84 GLY A O 1
ATOM 618 N N . THR A 1 85 ? 0.243 1.271 -9.351 1.00 96.94 85 THR A N 1
ATOM 619 C CA . THR A 1 85 ? 0.409 -0.095 -8.851 1.00 96.94 85 THR A CA 1
ATOM 620 C C . THR A 1 85 ? -0.947 -0.784 -8.910 1.00 96.94 85 THR A C 1
ATOM 622 O O . THR A 1 85 ? -1.962 -0.179 -8.556 1.00 96.94 85 THR A O 1
ATOM 625 N N . THR A 1 86 ? -0.973 -2.058 -9.289 1.00 97.56 86 THR A N 1
ATOM 626 C CA . THR A 1 86 ? -2.202 -2.855 -9.296 1.00 97.56 86 THR A CA 1
ATOM 627 C C . THR A 1 86 ? -2.358 -3.632 -7.989 1.00 97.56 86 THR A C 1
ATOM 629 O O . THR A 1 86 ? -1.451 -4.337 -7.556 1.00 97.56 86 THR A O 1
ATOM 632 N N . PHE A 1 87 ? -3.532 -3.541 -7.365 1.00 98.00 87 PHE A N 1
ATOM 633 C CA . PHE A 1 87 ? -3.912 -4.338 -6.197 1.00 98.00 87 PHE A CA 1
ATOM 634 C C . PHE A 1 87 ? -5.192 -5.120 -6.504 1.00 98.00 87 PHE A C 1
ATOM 636 O O . PHE A 1 87 ? -6.144 -4.572 -7.057 1.00 98.00 87 PHE A O 1
ATOM 643 N N . TYR A 1 88 ? -5.220 -6.398 -6.127 1.00 98.25 88 TYR A N 1
ATOM 644 C CA . TYR A 1 88 ? -6.365 -7.284 -6.345 1.00 98.25 88 TYR A CA 1
ATOM 645 C C . TYR A 1 88 ? -7.185 -7.460 -5.065 1.00 98.25 88 TYR A C 1
ATOM 647 O O . TYR A 1 88 ? -6.627 -7.501 -3.967 1.00 98.25 88 TYR A O 1
ATOM 655 N N . PHE A 1 89 ? -8.505 -7.571 -5.227 1.00 98.44 89 PHE A N 1
ATOM 656 C CA . PHE A 1 89 ? -9.499 -7.690 -4.158 1.00 98.44 89 PHE A CA 1
ATOM 657 C C . PHE A 1 89 ? -10.625 -8.632 -4.602 1.00 98.44 89 PHE A C 1
ATOM 659 O O . PHE A 1 89 ? -10.939 -8.702 -5.794 1.00 98.44 89 PHE A O 1
ATOM 666 N N . PHE A 1 90 ? -11.289 -9.306 -3.659 1.00 98.19 90 PHE A N 1
ATOM 667 C CA . PHE A 1 90 ? -12.568 -9.956 -3.948 1.00 98.19 90 PHE A CA 1
ATOM 668 C C . PHE A 1 90 ? -13.708 -8.938 -3.895 1.00 98.19 90 PHE A C 1
ATOM 670 O O . PHE A 1 90 ? -13.829 -8.167 -2.947 1.00 98.19 90 PHE A O 1
ATOM 677 N N . THR A 1 91 ? -14.575 -8.945 -4.907 1.00 96.38 91 THR A N 1
ATOM 678 C CA . THR A 1 91 ? -15.658 -7.956 -5.065 1.00 96.38 91 THR A CA 1
ATOM 679 C C . THR A 1 91 ? -16.763 -8.053 -4.014 1.00 96.38 91 THR A C 1
ATOM 681 O O . THR A 1 91 ? -17.588 -7.154 -3.918 1.00 96.38 91 THR A O 1
ATOM 684 N N . ASP A 1 92 ? -16.813 -9.141 -3.250 1.00 95.38 92 ASP A N 1
ATOM 685 C CA . ASP A 1 92 ? -17.736 -9.336 -2.126 1.00 95.38 92 ASP A CA 1
ATOM 686 C C . ASP A 1 92 ? -17.173 -8.821 -0.787 1.00 95.38 92 ASP A C 1
ATOM 688 O O . ASP A 1 92 ? -17.864 -8.852 0.232 1.00 95.38 92 ASP A O 1
ATOM 692 N N . GLY A 1 93 ? -15.938 -8.312 -0.786 1.00 97.06 93 GLY A N 1
ATOM 693 C CA . GLY A 1 93 ? -15.266 -7.778 0.392 1.00 97.06 93 GLY A CA 1
ATOM 694 C C . GLY A 1 93 ? -14.481 -8.811 1.193 1.00 97.06 93 GLY A C 1
ATOM 695 O O . GLY A 1 93 ? -13.896 -8.436 2.205 1.00 97.06 93 GLY A O 1
ATOM 696 N N . TYR A 1 94 ? -14.416 -10.082 0.776 1.00 98.12 94 TYR A N 1
ATOM 697 C CA . TYR A 1 94 ? -13.518 -11.040 1.422 1.00 98.12 94 TYR A CA 1
ATOM 698 C C . TYR A 1 94 ? -12.047 -10.626 1.276 1.00 98.12 94 TYR A C 1
ATOM 700 O O . TYR A 1 94 ? -11.639 -9.999 0.295 1.00 98.12 94 TYR A O 1
ATOM 708 N N . ALA A 1 95 ? -11.240 -11.011 2.265 1.00 98.56 95 ALA A N 1
ATOM 709 C CA . ALA A 1 95 ? -9.796 -10.843 2.212 1.00 98.56 95 ALA A CA 1
ATOM 710 C C . ALA A 1 95 ? -9.210 -11.619 1.021 1.00 98.56 95 ALA A C 1
ATOM 712 O O . ALA A 1 95 ? -9.441 -12.819 0.882 1.00 98.56 95 ALA A O 1
ATOM 713 N N . PHE A 1 96 ? -8.436 -10.927 0.191 1.00 98.75 96 PHE A N 1
ATOM 714 C CA . PHE A 1 96 ? -7.659 -11.490 -0.905 1.00 98.75 96 PHE A CA 1
ATOM 715 C C . PHE A 1 96 ? -6.215 -11.688 -0.434 1.00 98.75 96 PHE A C 1
ATOM 717 O O . PHE A 1 96 ? -5.510 -10.714 -0.170 1.00 98.75 96 PHE A O 1
ATOM 724 N N . THR A 1 97 ? -5.788 -12.940 -0.289 1.00 98.56 97 THR A N 1
ATOM 725 C CA . THR A 1 97 ? -4.503 -13.330 0.316 1.00 98.56 97 THR A CA 1
ATOM 726 C C . THR A 1 97 ? -3.414 -13.598 -0.725 1.00 98.56 97 THR A C 1
ATOM 728 O O . THR A 1 97 ? -3.684 -13.706 -1.922 1.00 98.56 97 THR A O 1
ATOM 731 N N . GLU A 1 98 ? -2.167 -13.775 -0.284 1.00 97.31 98 GLU A N 1
ATOM 732 C CA . GLU A 1 98 ? -1.066 -14.217 -1.159 1.00 97.31 98 GLU A CA 1
ATOM 733 C C . GLU A 1 98 ? -1.370 -15.550 -1.859 1.00 97.31 98 GLU A C 1
ATOM 735 O O . GLU A 1 98 ? -1.102 -15.713 -3.050 1.00 97.31 98 GLU A O 1
ATOM 740 N N . ASN A 1 99 ? -1.992 -16.499 -1.151 1.00 97.94 99 ASN A N 1
ATOM 741 C CA . ASN A 1 99 ? -2.382 -17.780 -1.739 1.00 97.94 99 ASN A CA 1
ATOM 742 C C . ASN A 1 99 ? -3.436 -17.600 -2.841 1.00 97.94 99 ASN A C 1
ATOM 744 O O . ASN A 1 99 ? -3.415 -18.326 -3.839 1.00 97.94 99 ASN A O 1
ATOM 748 N N . ASP A 1 100 ? -4.341 -16.633 -2.689 1.00 98.50 100 ASP A N 1
ATOM 749 C CA . ASP A 1 100 ? -5.297 -16.288 -3.741 1.00 98.50 100 ASP A CA 1
ATOM 750 C C . ASP A 1 100 ? -4.570 -15.693 -4.950 1.00 98.50 100 ASP A C 1
ATOM 752 O O . ASP A 1 100 ? -4.834 -16.112 -6.076 1.00 98.50 100 ASP A O 1
ATOM 756 N N . ALA A 1 101 ? -3.585 -14.811 -4.741 1.00 98.25 101 ALA A N 1
ATOM 757 C CA . ALA A 1 101 ? -2.769 -14.261 -5.825 1.00 98.25 101 ALA A CA 1
ATOM 758 C C . ALA A 1 101 ? -2.092 -15.360 -6.663 1.00 98.25 101 ALA A C 1
ATOM 760 O O . ALA A 1 101 ? -2.140 -15.316 -7.894 1.00 98.25 101 ALA A O 1
ATOM 761 N N . VAL A 1 102 ? -1.538 -16.389 -6.012 1.00 98.12 102 VAL A N 1
ATOM 762 C CA . VAL A 1 102 ? -0.973 -17.571 -6.687 1.00 98.12 102 VAL A CA 1
ATOM 763 C C . VAL A 1 102 ? -2.065 -18.378 -7.393 1.00 98.12 102 VAL A C 1
ATOM 765 O O . VAL A 1 102 ? -1.925 -18.730 -8.564 1.00 98.12 102 VAL A O 1
ATOM 768 N N . THR A 1 103 ? -3.178 -18.648 -6.707 1.00 98.44 103 THR A N 1
ATOM 769 C CA . THR A 1 103 ? -4.294 -19.455 -7.233 1.00 98.44 103 THR A CA 1
ATOM 770 C C . THR A 1 103 ? -4.892 -18.847 -8.502 1.00 98.44 103 THR A C 1
ATOM 772 O O . THR A 1 103 ? -5.196 -19.572 -9.449 1.00 98.44 103 THR A O 1
ATOM 775 N N . TYR A 1 104 ? -5.023 -17.521 -8.548 1.00 97.88 104 TYR A N 1
ATOM 776 C CA . TYR A 1 104 ? -5.539 -16.782 -9.700 1.00 97.88 104 TYR A CA 1
ATOM 777 C C . TYR A 1 104 ? -4.452 -16.355 -10.696 1.00 97.88 104 TYR A C 1
ATOM 779 O O . TYR A 1 104 ? -4.778 -15.729 -11.700 1.00 97.88 104 TYR A O 1
ATOM 787 N N . SER A 1 105 ? -3.186 -16.733 -10.469 1.00 97.62 105 SER A N 1
ATOM 788 C CA . SER A 1 105 ? -2.045 -16.404 -11.342 1.00 97.62 105 SER A CA 1
ATOM 789 C C . SER A 1 105 ? -1.861 -14.897 -11.562 1.00 97.62 105 SER A C 1
ATOM 791 O O . SER A 1 105 ? -1.595 -14.450 -12.675 1.00 97.62 105 SER A O 1
ATOM 793 N N . VAL A 1 106 ? -2.020 -14.116 -10.491 1.00 97.62 106 VAL A N 1
ATOM 794 C CA . VAL A 1 106 ? -1.828 -12.656 -10.482 1.00 97.62 106 VAL A CA 1
ATOM 795 C C . VAL A 1 106 ? -0.693 -12.204 -9.560 1.00 97.62 106 VAL A C 1
ATOM 797 O O . VAL A 1 106 ? -0.492 -10.999 -9.422 1.00 97.62 106 VAL A O 1
ATOM 800 N N . SER A 1 107 ? 0.052 -13.139 -8.951 1.00 97.06 107 SER A N 1
ATOM 801 C CA . SER A 1 107 ? 1.198 -12.865 -8.063 1.00 97.06 107 SER A CA 1
ATOM 802 C C . SER A 1 107 ? 2.134 -11.805 -8.636 1.00 97.06 107 SER A C 1
ATOM 804 O O . SER A 1 107 ? 2.358 -10.785 -7.995 1.00 97.06 107 SER A O 1
ATOM 806 N N . ASP A 1 108 ? 2.550 -11.986 -9.888 1.00 93.81 108 ASP A N 1
ATOM 807 C CA . ASP A 1 108 ? 3.595 -11.186 -10.539 1.00 93.81 108 ASP A CA 1
ATOM 808 C C . ASP A 1 108 ? 3.159 -9.735 -10.823 1.00 93.81 108 ASP A C 1
ATOM 810 O O . ASP A 1 108 ? 3.981 -8.887 -11.134 1.00 93.81 108 ASP A O 1
ATOM 814 N N . SER A 1 109 ? 1.860 -9.435 -10.717 1.00 95.56 109 SER A N 1
ATOM 815 C CA . SER A 1 109 ? 1.288 -8.099 -10.968 1.00 95.56 109 SER A CA 1
ATOM 816 C C . SER A 1 109 ? 0.569 -7.509 -9.752 1.00 95.56 109 SER A C 1
ATOM 818 O O . SER A 1 109 ? -0.075 -6.465 -9.852 1.00 95.56 109 SER A O 1
ATOM 820 N N . SER A 1 110 ? 0.608 -8.202 -8.612 1.00 97.75 110 SER A N 1
ATOM 821 C CA . SER A 1 110 ? -0.100 -7.809 -7.400 1.00 97.75 110 SER A CA 1
ATOM 822 C C . SER A 1 110 ? 0.836 -7.041 -6.480 1.00 97.75 110 SER A C 1
ATOM 824 O O . SER A 1 110 ? 1.732 -7.623 -5.875 1.00 97.75 110 SER A O 1
ATOM 826 N N . GLY A 1 111 ? 0.564 -5.754 -6.269 1.00 97.50 111 GLY A N 1
ATOM 827 C CA . GLY A 1 111 ? 1.306 -4.923 -5.323 1.00 97.50 111 GLY A CA 1
ATOM 828 C C . GLY A 1 111 ? 1.308 -5.495 -3.902 1.00 97.50 111 GLY A C 1
ATOM 829 O O . GLY A 1 111 ? 2.301 -5.383 -3.194 1.00 97.50 111 GLY A O 1
ATOM 830 N N . MET A 1 112 ? 0.237 -6.183 -3.490 1.00 97.94 112 MET A N 1
ATOM 831 C CA . MET A 1 112 ? 0.209 -6.881 -2.198 1.00 97.94 112 MET A CA 1
ATOM 832 C C . MET A 1 112 ? 1.190 -8.051 -2.161 1.00 97.94 112 MET A C 1
ATOM 834 O O . MET A 1 112 ? 1.919 -8.190 -1.186 1.00 97.94 112 MET A O 1
ATOM 838 N N . TYR A 1 113 ? 1.253 -8.851 -3.226 1.00 98.31 113 TYR A N 1
ATOM 839 C CA . TYR A 1 113 ? 2.191 -9.970 -3.290 1.00 98.31 113 TYR A CA 1
ATOM 840 C C . TYR A 1 113 ? 3.640 -9.460 -3.339 1.00 98.31 113 TYR A C 1
ATOM 842 O O . TYR A 1 113 ? 4.492 -9.939 -2.596 1.00 98.31 113 TYR A O 1
ATOM 850 N N . GLY A 1 114 ? 3.887 -8.394 -4.106 1.00 97.94 114 GLY A N 1
ATOM 851 C CA . GLY A 1 114 ? 5.171 -7.699 -4.157 1.00 97.94 114 GLY A CA 1
ATOM 852 C C . GLY A 1 114 ? 5.640 -7.131 -2.813 1.00 97.94 114 GLY A C 1
ATOM 853 O O . GLY A 1 114 ? 6.831 -7.164 -2.511 1.00 97.94 114 GLY A O 1
ATOM 854 N N . ILE A 1 115 ? 4.726 -6.666 -1.947 1.00 97.00 115 ILE A N 1
ATOM 855 C CA . ILE A 1 115 ? 5.074 -6.308 -0.557 1.00 97.00 115 ILE A CA 1
ATOM 856 C C . ILE A 1 115 ? 5.653 -7.527 0.178 1.00 97.00 115 ILE A C 1
ATOM 858 O O . ILE A 1 115 ? 6.666 -7.395 0.866 1.00 97.00 115 ILE A O 1
ATOM 862 N N . GLY A 1 116 ? 5.044 -8.705 0.022 1.00 96.75 116 GLY A N 1
ATOM 863 C CA . GLY A 1 116 ? 5.541 -9.959 0.594 1.00 96.75 116 GLY A CA 1
ATOM 864 C C . GLY A 1 116 ? 6.918 -10.345 0.048 1.00 96.75 116 GLY A C 1
ATOM 865 O O . GLY A 1 116 ? 7.811 -10.715 0.811 1.00 96.75 116 GLY A O 1
ATOM 866 N N . GLU A 1 117 ? 7.146 -10.190 -1.256 1.00 97.25 117 GLU A N 1
ATOM 867 C CA . GLU A 1 117 ? 8.453 -10.449 -1.873 1.00 97.25 117 GLU A CA 1
ATOM 868 C C . GLU A 1 117 ? 9.541 -9.491 -1.373 1.00 97.25 117 GLU A C 1
ATOM 870 O O . GLU A 1 117 ? 10.641 -9.937 -1.044 1.00 97.25 117 GLU A O 1
ATOM 875 N N . TYR A 1 118 ? 9.232 -8.200 -1.222 1.00 96.31 118 TYR A N 1
ATOM 876 C CA . TYR A 1 118 ? 10.161 -7.226 -0.644 1.00 96.31 118 TYR A CA 1
ATOM 877 C C . TYR A 1 118 ? 10.512 -7.554 0.814 1.00 96.31 118 TYR A C 1
ATOM 879 O O . TYR A 1 118 ? 11.669 -7.462 1.229 1.00 96.31 118 TYR A O 1
ATOM 887 N N . VAL A 1 119 ? 9.520 -7.974 1.602 1.00 95.19 119 VAL A N 1
ATOM 888 C CA . VAL A 1 119 ? 9.717 -8.417 2.989 1.00 95.19 119 VAL A CA 1
ATOM 889 C C . VAL A 1 119 ? 10.654 -9.628 3.054 1.00 95.19 119 VAL A C 1
ATOM 891 O O . VAL A 1 119 ? 11.588 -9.629 3.862 1.00 95.19 119 VAL A O 1
ATOM 894 N N . ASN A 1 120 ? 10.453 -10.610 2.172 1.00 94.62 120 ASN A N 1
ATOM 895 C CA . ASN A 1 120 ? 11.332 -11.772 2.030 1.00 94.62 120 ASN A CA 1
ATOM 896 C C . ASN A 1 120 ? 12.750 -11.369 1.622 1.00 94.62 120 ASN A C 1
ATOM 898 O O . ASN A 1 120 ? 13.726 -11.817 2.226 1.00 94.62 120 ASN A O 1
ATOM 902 N N . TYR A 1 121 ? 12.878 -10.464 0.652 1.00 94.31 121 TYR A N 1
ATOM 903 C CA . TYR A 1 121 ? 14.160 -9.896 0.243 1.00 94.31 121 TYR A CA 1
ATOM 904 C C . TYR A 1 121 ? 14.903 -9.221 1.412 1.00 94.31 121 TYR A C 1
ATOM 906 O O . TYR A 1 121 ? 16.117 -9.380 1.550 1.00 94.31 121 TYR A O 1
ATOM 914 N N . ALA A 1 122 ? 14.181 -8.542 2.308 1.00 92.56 122 ALA A N 1
ATOM 915 C CA . ALA A 1 122 ? 14.735 -7.915 3.509 1.00 92.56 122 ALA A CA 1
ATOM 916 C C . ALA A 1 122 ? 15.096 -8.906 4.647 1.00 92.56 122 ALA A C 1
ATOM 918 O O . ALA A 1 122 ? 15.628 -8.488 5.682 1.00 92.56 122 ALA A O 1
ATOM 919 N N . GLY A 1 123 ? 14.852 -10.213 4.472 1.00 92.31 123 GLY A N 1
ATOM 920 C CA . GLY A 1 123 ? 15.185 -11.270 5.440 1.00 92.31 123 GLY A CA 1
ATOM 921 C C . GLY A 1 123 ? 14.118 -11.518 6.514 1.00 92.31 123 GLY A C 1
ATOM 922 O O . GLY A 1 123 ? 14.427 -11.998 7.614 1.00 92.31 123 GLY A O 1
ATOM 923 N N . TYR A 1 124 ? 12.871 -11.160 6.216 1.00 93.25 124 TYR A N 1
ATOM 924 C CA . TYR A 1 124 ? 11.699 -11.372 7.064 1.00 93.25 124 TYR A CA 1
ATOM 925 C C . TYR A 1 124 ? 10.643 -12.186 6.317 1.00 93.25 124 TYR A C 1
ATOM 927 O O . TYR A 1 124 ? 10.788 -12.456 5.138 1.00 93.25 124 TYR A O 1
ATOM 935 N N . ASP A 1 125 ? 9.576 -12.575 7.001 1.00 93.44 125 ASP A N 1
ATOM 936 C CA . ASP A 1 125 ? 8.441 -13.279 6.403 1.00 93.44 125 ASP A CA 1
ATOM 937 C C . ASP A 1 125 ? 7.132 -12.617 6.865 1.00 93.44 125 ASP A C 1
ATOM 939 O O . ASP A 1 125 ? 7.121 -11.836 7.830 1.00 93.44 125 ASP A O 1
ATOM 943 N N . THR A 1 126 ? 6.020 -12.908 6.196 1.00 93.62 126 THR A N 1
ATOM 944 C CA . THR A 1 126 ? 4.694 -12.444 6.603 1.00 93.62 126 THR A CA 1
ATOM 945 C C . THR A 1 126 ? 3.878 -13.598 7.185 1.00 93.62 126 THR A C 1
ATOM 947 O O . THR A 1 126 ? 3.769 -14.685 6.635 1.00 93.62 126 THR A O 1
ATOM 950 N N . SER A 1 127 ? 3.298 -13.370 8.361 1.00 94.38 127 SER A N 1
ATOM 951 C CA . SER A 1 127 ? 2.336 -14.308 8.968 1.00 94.38 127 SER A CA 1
ATOM 952 C C . SER A 1 127 ? 0.889 -13.993 8.588 1.00 94.38 127 SER A C 1
ATOM 954 O O . SER A 1 127 ? -0.001 -14.825 8.754 1.00 94.38 127 SER A O 1
ATOM 956 N N . VAL A 1 128 ? 0.662 -12.768 8.114 1.00 95.94 128 VAL A N 1
ATOM 957 C CA . VAL A 1 128 ? -0.602 -12.243 7.607 1.00 95.94 128 VAL A CA 1
ATOM 958 C C . VAL A 1 128 ? -0.236 -11.271 6.494 1.00 95.94 128 VAL A C 1
ATOM 960 O O . VAL A 1 128 ? 0.517 -10.332 6.759 1.00 95.94 128 VAL A O 1
ATOM 963 N N . LEU A 1 129 ? -0.784 -11.475 5.299 1.00 97.88 129 LEU A N 1
ATOM 964 C CA . LEU A 1 129 ? -0.736 -10.510 4.209 1.00 97.88 129 LEU A CA 1
ATOM 965 C C . LEU A 1 129 ? -1.978 -10.666 3.327 1.00 97.88 129 LEU A C 1
ATOM 967 O O . LEU A 1 129 ? -2.230 -11.734 2.762 1.00 97.88 129 LEU A O 1
ATOM 971 N N . TYR A 1 130 ? -2.794 -9.616 3.259 1.00 98.69 130 TYR A N 1
ATOM 972 C CA . TYR A 1 130 ? -3.978 -9.597 2.406 1.00 98.69 130 TYR A CA 1
ATOM 973 C C . TYR A 1 130 ? -4.433 -8.181 2.073 1.00 98.69 130 TYR A C 1
ATOM 975 O O . TYR A 1 130 ? -4.201 -7.237 2.828 1.00 98.69 130 TYR A O 1
ATOM 983 N N . ASN A 1 131 ? -5.152 -8.075 0.962 1.00 98.62 131 ASN A N 1
ATOM 984 C CA . ASN A 1 131 ? -5.951 -6.916 0.596 1.00 98.62 131 ASN A CA 1
ATOM 985 C C . ASN A 1 131 ? -7.411 -7.135 0.976 1.00 98.62 131 ASN A C 1
ATOM 987 O O . ASN A 1 131 ? -7.918 -8.251 0.865 1.00 98.62 131 ASN A O 1
ATOM 991 N N . GLN A 1 132 ? -8.118 -6.081 1.367 1.00 98.69 132 GLN A N 1
ATOM 992 C CA . GLN A 1 132 ? -9.555 -6.167 1.606 1.00 98.69 132 GLN A CA 1
ATOM 993 C C . GLN A 1 132 ? -10.252 -4.838 1.326 1.00 98.69 132 GLN A C 1
ATOM 995 O O . GLN A 1 132 ? -9.748 -3.778 1.693 1.00 98.69 132 GLN A O 1
ATOM 1000 N N . TYR A 1 133 ? -11.413 -4.892 0.671 1.00 98.69 133 TYR A N 1
ATOM 1001 C CA . TYR A 1 133 ? -12.274 -3.718 0.553 1.00 98.69 133 TYR A CA 1
ATOM 1002 C C . TYR A 1 133 ? -12.823 -3.320 1.923 1.00 98.69 133 TYR A C 1
ATOM 1004 O O . TYR A 1 133 ? -13.004 -4.174 2.788 1.00 98.69 133 TYR A O 1
ATOM 1012 N N . VAL A 1 134 ? -13.106 -2.037 2.123 1.00 98.44 134 VAL A N 1
ATOM 1013 C CA . VAL A 1 134 ? -13.640 -1.538 3.399 1.00 98.44 134 VAL A CA 1
ATOM 1014 C C . VAL A 1 134 ? -15.158 -1.713 3.475 1.00 98.44 134 VAL A C 1
ATOM 1016 O O . VAL A 1 134 ? -15.861 -1.665 2.465 1.00 98.44 134 VAL A O 1
ATOM 1019 N N . ASP A 1 135 ? -15.680 -1.888 4.686 1.00 97.50 135 ASP A N 1
ATOM 1020 C CA . ASP A 1 135 ? -17.117 -2.031 4.966 1.00 97.50 135 ASP A CA 1
ATOM 1021 C C . ASP A 1 135 ? -17.954 -0.823 4.517 1.00 97.50 135 ASP A C 1
ATOM 1023 O O . ASP A 1 135 ? -19.124 -0.968 4.158 1.00 97.50 135 ASP A O 1
ATOM 1027 N N . ALA A 1 136 ? -17.344 0.361 4.454 1.00 95.94 136 ALA A N 1
ATOM 1028 C CA . ALA A 1 136 ? -17.978 1.588 3.983 1.00 95.94 136 ALA A CA 1
ATOM 1029 C C . ALA A 1 136 ? -18.474 1.526 2.526 1.00 95.94 136 ALA A C 1
ATOM 1031 O O . ALA A 1 136 ? -19.332 2.320 2.142 1.00 95.94 136 ALA A O 1
ATOM 1032 N N . LEU A 1 137 ? -18.001 0.558 1.733 1.00 96.44 137 LEU A N 1
ATOM 1033 C CA . LEU A 1 137 ? -18.526 0.282 0.392 1.00 96.44 137 LEU A CA 1
ATOM 1034 C C . LEU A 1 137 ? -19.866 -0.481 0.406 1.00 96.44 137 LEU A C 1
ATOM 1036 O O . LEU A 1 137 ? -20.422 -0.770 -0.652 1.00 96.44 137 LEU A O 1
ATOM 1040 N N . GLY A 1 138 ? -20.403 -0.811 1.587 1.00 95.50 138 GLY A N 1
ATOM 1041 C CA . GLY A 1 138 ? -21.645 -1.570 1.743 1.00 95.50 138 GLY A CA 1
ATOM 1042 C C . GLY A 1 138 ? -21.483 -3.069 1.477 1.00 95.50 138 GLY A C 1
ATOM 1043 O O . GLY A 1 138 ? -22.456 -3.728 1.115 1.00 95.50 138 GLY A O 1
ATOM 1044 N N . LEU A 1 139 ? -20.262 -3.592 1.621 1.00 94.56 139 LEU A N 1
ATOM 1045 C CA . LEU A 1 139 ? -19.929 -5.002 1.414 1.00 94.56 139 LEU A CA 1
ATOM 1046 C C . LEU A 1 139 ? -20.053 -5.784 2.725 1.00 94.56 139 LEU A C 1
ATOM 1048 O O . LEU A 1 139 ? -19.528 -5.359 3.752 1.00 94.56 139 LEU A O 1
ATOM 1052 N N . ASP A 1 140 ? -20.682 -6.959 2.670 1.00 91.06 140 ASP A N 1
ATOM 1053 C CA . ASP A 1 140 ? -20.964 -7.789 3.852 1.00 91.06 140 ASP A CA 1
ATOM 1054 C C . ASP A 1 140 ? -19.699 -8.245 4.596 1.00 91.06 140 ASP A C 1
ATOM 1056 O O . ASP A 1 140 ? -19.732 -8.470 5.808 1.00 91.06 140 ASP A O 1
ATOM 1060 N N . TYR A 1 141 ? -18.585 -8.386 3.874 1.00 96.25 141 TYR A N 1
ATOM 1061 C CA . TYR A 1 141 ? -17.320 -8.886 4.409 1.00 96.25 141 TYR A CA 1
ATOM 1062 C C . TYR A 1 141 ? -16.224 -7.826 4.472 1.00 96.25 141 TYR A C 1
ATOM 1064 O O . TYR A 1 141 ? -15.088 -8.178 4.770 1.00 96.25 141 TYR A O 1
ATOM 1072 N N . GLY A 1 142 ? -16.538 -6.556 4.201 1.00 97.75 142 GLY A N 1
ATOM 1073 C CA . GLY A 1 142 ? -15.537 -5.495 4.169 1.00 97.75 142 GLY A CA 1
ATOM 1074 C C . GLY A 1 142 ? -14.791 -5.328 5.498 1.00 97.75 142 GLY A C 1
ATOM 1075 O O . GLY A 1 142 ? -15.337 -5.553 6.580 1.00 97.75 142 GLY A O 1
ATOM 1076 N N . PHE A 1 143 ? -13.526 -4.922 5.417 1.00 98.62 143 PHE A N 1
ATOM 1077 C CA . PHE A 1 143 ? -12.711 -4.598 6.579 1.00 98.62 143 PHE A CA 1
ATOM 1078 C C . PHE A 1 143 ? -13.304 -3.380 7.292 1.00 98.62 143 PHE A C 1
ATOM 1080 O O . PHE A 1 143 ? -13.604 -2.368 6.660 1.00 98.62 143 PHE A O 1
ATOM 1087 N N . THR A 1 144 ? -13.492 -3.483 8.602 1.00 98.25 144 THR A N 1
ATOM 1088 C CA . THR A 1 144 ? -14.206 -2.490 9.414 1.00 98.25 144 THR A CA 1
ATOM 1089 C C . THR A 1 144 ? -13.250 -1.544 10.133 1.00 98.25 144 THR A C 1
ATOM 1091 O O . THR A 1 144 ? -12.108 -1.896 10.441 1.00 98.25 144 THR A O 1
ATOM 1094 N N . PHE A 1 145 ? -13.739 -0.364 10.523 1.00 98.38 145 PHE A N 1
ATOM 1095 C CA . PHE A 1 145 ? -12.956 0.556 11.357 1.00 98.38 145 PHE A CA 1
ATOM 1096 C C . PHE A 1 145 ? -12.560 -0.061 12.709 1.00 98.38 145 PHE A C 1
ATOM 1098 O O . PHE A 1 145 ? -11.472 0.187 13.221 1.00 98.38 145 PHE A O 1
ATOM 1105 N N . ALA A 1 146 ? -13.407 -0.925 13.275 1.00 98.19 146 ALA A N 1
ATOM 1106 C CA . ALA A 1 146 ? -13.090 -1.643 14.507 1.00 98.19 146 ALA A CA 1
ATOM 1107 C C . ALA A 1 146 ? -11.917 -2.625 14.326 1.00 98.19 146 ALA A C 1
ATOM 1109 O O . ALA A 1 146 ? -11.085 -2.757 15.223 1.00 98.19 146 ALA A O 1
ATOM 1110 N N . GLN A 1 147 ? -11.821 -3.289 13.168 1.00 98.31 147 GLN A N 1
ATOM 1111 C CA . GLN A 1 147 ? -10.663 -4.122 12.832 1.00 98.31 147 GLN A CA 1
ATOM 1112 C C . GLN A 1 147 ? -9.411 -3.270 12.608 1.00 98.31 147 GLN A C 1
ATOM 1114 O O . GLN A 1 147 ? -8.350 -3.639 13.104 1.00 98.31 147 GLN A O 1
ATOM 1119 N N . TYR A 1 148 ? -9.531 -2.106 11.958 1.00 98.44 148 TYR A N 1
ATOM 1120 C CA . TYR A 1 148 ? -8.423 -1.150 11.844 1.00 98.44 148 TYR A CA 1
ATOM 1121 C C . TYR A 1 148 ? -7.891 -0.742 13.224 1.00 98.44 148 TYR A C 1
ATOM 1123 O O . TYR A 1 148 ? -6.696 -0.861 13.478 1.00 98.44 148 TYR A O 1
ATOM 1131 N N . ILE A 1 149 ? -8.774 -0.339 14.144 1.00 98.31 149 ILE A N 1
ATOM 1132 C CA . ILE A 1 149 ? -8.411 -0.009 15.530 1.00 98.31 149 ILE A CA 1
ATOM 1133 C C . ILE A 1 149 ? -7.670 -1.175 16.196 1.00 98.31 149 ILE A C 1
ATOM 1135 O O . ILE A 1 149 ? -6.628 -0.961 16.811 1.00 98.31 149 ILE A O 1
ATOM 1139 N N . ALA A 1 150 ? -8.167 -2.406 16.040 1.00 98.12 150 ALA A N 1
ATOM 1140 C CA . ALA A 1 150 ? -7.546 -3.586 16.634 1.00 98.12 150 ALA A CA 1
ATOM 1141 C C . ALA A 1 150 ? -6.127 -3.857 16.097 1.00 98.12 150 ALA A C 1
ATOM 1143 O O . ALA A 1 150 ? -5.252 -4.235 16.878 1.00 98.12 150 ALA A O 1
ATOM 1144 N N . GLU A 1 151 ? -5.876 -3.643 14.800 1.00 97.25 151 GLU A N 1
ATOM 1145 C CA . GLU A 1 151 ? -4.524 -3.725 14.227 1.00 97.25 151 GLU A CA 1
ATOM 1146 C C . GLU A 1 151 ? -3.612 -2.644 14.830 1.00 97.25 151 GLU A C 1
ATOM 1148 O O . GLU A 1 151 ? -2.540 -2.960 15.356 1.00 97.25 151 GLU A O 1
ATOM 1153 N N . ILE A 1 152 ? -4.059 -1.384 14.861 1.00 96.50 152 ILE A N 1
ATOM 1154 C CA . ILE A 1 152 ? -3.275 -0.276 15.428 1.00 96.50 152 ILE A CA 1
ATOM 1155 C C . ILE A 1 152 ? -2.949 -0.512 16.910 1.00 96.50 152 ILE A C 1
ATOM 1157 O O . ILE A 1 152 ? -1.798 -0.336 17.317 1.00 96.50 152 ILE A O 1
ATOM 1161 N N . ASP A 1 153 ? -3.918 -0.954 17.713 1.00 96.81 153 ASP A N 1
ATOM 1162 C CA . ASP A 1 153 ? -3.732 -1.259 19.139 1.00 96.81 153 ASP A CA 1
ATOM 1163 C C . ASP A 1 153 ? -2.764 -2.434 19.360 1.00 96.81 153 ASP A C 1
ATOM 1165 O O . ASP A 1 153 ? -2.044 -2.478 20.361 1.00 96.81 153 ASP A O 1
ATOM 1169 N N . ALA A 1 154 ? -2.686 -3.364 18.403 1.00 94.38 154 ALA A N 1
ATOM 1170 C CA . ALA A 1 154 ? -1.689 -4.432 18.380 1.00 94.38 154 ALA A CA 1
ATOM 1171 C C . ALA A 1 154 ? -0.296 -3.954 17.916 1.00 94.38 154 ALA A C 1
ATOM 1173 O O . ALA A 1 154 ? 0.623 -4.768 17.794 1.00 94.38 154 ALA A O 1
ATOM 1174 N N . GLY A 1 155 ? -0.121 -2.653 17.658 1.00 91.75 155 GLY A N 1
ATOM 1175 C CA . GLY A 1 155 ? 1.108 -2.067 17.125 1.00 91.75 155 GLY A CA 1
ATOM 1176 C C . GLY A 1 155 ? 1.339 -2.414 15.657 1.00 91.75 155 GLY A C 1
ATOM 1177 O O . GLY A 1 155 ? 2.487 -2.410 15.206 1.00 91.75 155 GLY A O 1
ATOM 1178 N N . LYS A 1 156 ? 0.273 -2.765 14.930 1.00 92.50 156 LYS A N 1
ATOM 1179 C CA . LYS A 1 156 ? 0.351 -3.219 13.550 1.00 92.50 156 LYS A CA 1
ATOM 1180 C C . LYS A 1 156 ? -0.144 -2.141 12.594 1.00 92.50 156 LYS A C 1
ATOM 1182 O O . LYS A 1 156 ? -1.309 -1.752 12.635 1.00 92.50 156 LYS A O 1
ATOM 1187 N N . PRO A 1 157 ? 0.743 -1.637 11.734 1.00 92.56 157 PRO A N 1
ATOM 1188 C CA . PRO A 1 157 ? 0.371 -0.721 10.681 1.00 92.56 157 PRO A CA 1
ATOM 1189 C C . PRO A 1 157 ? -0.608 -1.321 9.650 1.00 92.56 157 PRO A C 1
ATOM 1191 O O . PRO A 1 157 ? -0.456 -2.479 9.276 1.00 92.56 157 PRO A O 1
ATOM 1194 N N . VAL A 1 158 ? -1.521 -0.510 9.099 1.00 96.69 158 VAL A N 1
ATOM 1195 C CA . VAL A 1 158 ? -2.366 -0.877 7.947 1.00 96.69 158 VAL A CA 1
ATOM 1196 C C . VAL A 1 158 ? -2.116 0.072 6.771 1.00 96.69 158 VAL A C 1
ATOM 1198 O O . VAL A 1 158 ? -2.077 1.293 6.948 1.00 96.69 158 VAL A O 1
ATOM 1201 N N . LEU A 1 159 ? -1.933 -0.470 5.564 1.00 96.88 159 LEU A N 1
ATOM 1202 C CA . LEU A 1 159 ? -1.887 0.329 4.340 1.00 96.88 159 LEU A CA 1
ATOM 1203 C C . LEU A 1 159 ? -3.320 0.694 3.940 1.00 96.88 159 LEU A C 1
ATOM 1205 O O . LEU A 1 159 ? -4.188 -0.166 3.878 1.00 96.88 159 LEU A O 1
ATOM 1209 N N . ILE A 1 160 ? -3.554 1.971 3.692 1.00 97.81 160 ILE A N 1
ATOM 1210 C CA . ILE A 1 160 ? -4.833 2.584 3.354 1.00 97.81 160 ILE A CA 1
ATOM 1211 C C . ILE A 1 160 ? -4.824 2.908 1.862 1.00 97.81 160 ILE A C 1
ATOM 1213 O O . ILE A 1 160 ? -3.936 3.629 1.400 1.00 97.81 160 ILE A O 1
ATOM 1217 N N . HIS A 1 161 ? -5.823 2.427 1.127 1.00 97.62 161 HIS A N 1
ATOM 1218 C CA . HIS A 1 161 ? -5.984 2.694 -0.298 1.00 97.62 161 HIS A CA 1
ATOM 1219 C C . HIS A 1 161 ? -7.138 3.655 -0.548 1.00 97.62 161 HIS A C 1
ATOM 1221 O O . HIS A 1 161 ? -8.303 3.359 -0.259 1.00 97.62 161 HIS A O 1
ATOM 1227 N N . VAL A 1 162 ? -6.804 4.797 -1.136 1.00 97.38 162 VAL A N 1
ATOM 1228 C CA . VAL A 1 162 ? -7.769 5.676 -1.791 1.00 97.38 162 VAL A CA 1
ATOM 1229 C C . VAL A 1 162 ? -7.575 5.580 -3.301 1.00 97.38 162 VAL A C 1
ATOM 1231 O O . VAL A 1 162 ? -6.541 5.093 -3.761 1.00 97.38 162 VAL A O 1
ATOM 1234 N N . ASP A 1 163 ? -8.556 6.007 -4.092 1.00 93.88 163 ASP A N 1
ATOM 1235 C CA . ASP A 1 163 ? -8.417 5.978 -5.553 1.00 93.88 163 ASP A CA 1
ATOM 1236 C C . ASP A 1 163 ? -7.113 6.670 -6.004 1.00 93.88 163 ASP A C 1
ATOM 1238 O O . ASP A 1 163 ? -6.837 7.801 -5.619 1.00 93.88 163 ASP A O 1
ATOM 1242 N N . GLY A 1 164 ? -6.268 5.966 -6.759 1.00 90.69 164 GLY A N 1
ATOM 1243 C CA . GLY A 1 164 ? -4.986 6.482 -7.252 1.00 90.69 164 GLY A CA 1
ATOM 1244 C C . GLY A 1 164 ? -3.886 6.756 -6.213 1.00 90.69 164 GLY A C 1
ATOM 1245 O O . GLY A 1 164 ? -2.841 7.277 -6.603 1.00 90.69 164 GLY A O 1
ATOM 1246 N N . HIS A 1 165 ? -4.060 6.433 -4.922 1.00 93.56 165 HIS A N 1
AT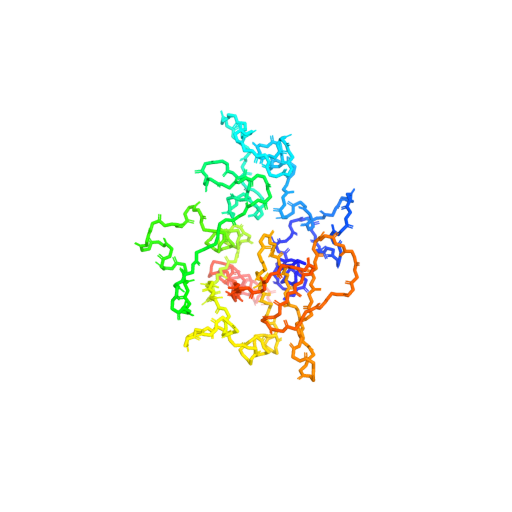OM 1247 C CA . HIS A 1 165 ? -3.018 6.664 -3.908 1.00 93.56 165 HIS A CA 1
ATOM 1248 C C . HIS A 1 165 ? -3.061 5.674 -2.739 1.00 93.56 165 HIS A C 1
ATOM 1250 O O . HIS A 1 165 ? -4.120 5.252 -2.280 1.00 93.56 165 HIS A O 1
ATOM 1256 N N . SER A 1 166 ? -1.889 5.319 -2.212 1.00 93.62 166 SER A N 1
ATOM 1257 C CA . SER A 1 166 ? -1.763 4.455 -1.034 1.00 93.62 166 SER A CA 1
ATOM 1258 C C . SER A 1 166 ? -0.951 5.144 0.051 1.00 93.62 166 SER A C 1
ATOM 1260 O O . SER A 1 166 ? 0.140 5.660 -0.188 1.00 93.62 166 SER A O 1
ATOM 1262 N N . MET A 1 167 ? -1.482 5.134 1.266 1.00 92.94 167 MET A N 1
ATOM 1263 C CA . MET A 1 167 ? -0.899 5.788 2.434 1.00 92.94 167 MET A CA 1
ATOM 1264 C C . MET A 1 167 ? -0.835 4.809 3.586 1.00 92.94 167 MET A C 1
ATOM 1266 O O . MET A 1 167 ? -1.564 3.828 3.626 1.00 92.94 167 MET A O 1
ATOM 1270 N N . TYR A 1 168 ? 0.014 5.073 4.566 1.00 89.25 168 TYR A N 1
ATOM 1271 C CA . TYR A 1 168 ? 0.097 4.213 5.735 1.00 89.25 168 TYR A CA 1
ATOM 1272 C C . TYR A 1 168 ? -0.693 4.814 6.914 1.00 89.25 168 TYR A C 1
ATOM 1274 O O . TYR A 1 168 ? -0.412 5.939 7.331 1.00 89.25 168 TYR A O 1
ATOM 1282 N N . GLY A 1 169 ? -1.666 4.069 7.448 1.00 94.44 169 GLY A N 1
ATOM 1283 C CA . GLY A 1 169 ? -2.472 4.437 8.614 1.00 94.44 169 GLY A CA 1
ATOM 1284 C C . GLY A 1 169 ? -1.830 3.988 9.926 1.00 94.44 169 GLY A C 1
ATOM 1285 O O . GLY A 1 169 ? -1.691 2.793 10.174 1.00 94.44 169 GLY A O 1
ATOM 1286 N N . TYR A 1 170 ? -1.431 4.937 10.775 1.00 92.38 170 TYR A N 1
ATOM 1287 C CA . TYR A 1 170 ? -0.633 4.666 11.984 1.00 92.38 170 TYR A CA 1
ATOM 1288 C C . TYR A 1 170 ? -1.367 4.870 13.305 1.00 92.38 170 TYR A C 1
ATOM 1290 O O . TYR A 1 170 ? -0.818 4.613 14.377 1.00 92.38 170 TYR A O 1
ATOM 1298 N N . GLY A 1 171 ? -2.584 5.385 13.232 1.00 95.56 171 GLY A N 1
ATOM 1299 C CA . GLY A 1 171 ? -3.353 5.807 14.386 1.00 95.56 171 GLY A CA 1
ATOM 1300 C C . GLY A 1 171 ? -4.803 6.052 14.014 1.00 95.56 171 GLY A C 1
ATOM 1301 O O . GLY A 1 171 ? -5.181 5.984 12.841 1.00 95.56 171 GLY A O 1
ATOM 1302 N N . TYR A 1 172 ? -5.608 6.376 15.014 1.00 97.94 172 TYR A N 1
ATOM 1303 C CA . TYR A 1 172 ? -7.005 6.734 14.830 1.00 97.94 172 TYR A CA 1
ATOM 1304 C C . TYR A 1 172 ? -7.441 7.817 15.817 1.00 97.94 172 TYR A C 1
ATOM 1306 O O . TYR A 1 172 ? -6.848 7.986 16.883 1.00 97.94 172 TYR A O 1
ATOM 1314 N N . ASP A 1 173 ? -8.513 8.515 15.456 1.00 97.69 173 ASP A N 1
ATOM 1315 C CA . ASP A 1 173 ? -9.373 9.253 16.375 1.00 97.69 173 ASP A CA 1
ATOM 1316 C C . ASP A 1 173 ? -10.743 8.569 16.382 1.00 97.69 173 ASP A C 1
ATOM 1318 O O . ASP A 1 173 ? -11.518 8.682 15.431 1.00 97.69 173 ASP A O 1
ATOM 1322 N N . SER A 1 174 ? -11.031 7.834 17.458 1.00 95.31 174 SER A N 1
ATOM 1323 C CA . SER A 1 174 ? -12.273 7.069 17.596 1.00 95.31 174 SER A CA 1
ATOM 1324 C C . SER A 1 174 ? -13.499 7.947 17.841 1.00 95.31 174 SER A C 1
ATOM 1326 O O . SER A 1 174 ? -14.616 7.470 17.706 1.00 95.31 174 SER A O 1
ATOM 1328 N N . ALA A 1 175 ? -13.329 9.206 18.259 1.00 95.81 175 ALA A N 1
ATOM 1329 C CA . ALA A 1 175 ? -14.457 10.121 18.433 1.00 95.81 175 ALA A CA 1
ATOM 1330 C C . ALA A 1 175 ? -14.909 10.720 17.094 1.00 95.81 175 ALA A C 1
ATOM 1332 O O . ALA A 1 175 ? -16.069 11.103 16.954 1.00 95.81 175 ALA A O 1
ATOM 1333 N N . ALA A 1 176 ? -13.991 10.803 16.128 1.00 94.88 176 ALA A N 1
ATOM 1334 C CA . ALA A 1 176 ? -14.219 11.350 14.795 1.00 94.88 176 ALA A CA 1
ATOM 1335 C C . ALA A 1 176 ? -14.276 10.277 13.692 1.00 94.88 176 ALA A C 1
ATOM 1337 O O . ALA A 1 176 ? -14.231 10.634 12.513 1.00 94.88 176 ALA A O 1
ATOM 1338 N N . ASP A 1 177 ? -14.292 8.989 14.059 1.00 96.19 177 ASP A N 1
ATOM 1339 C CA . ASP A 1 177 ? -14.160 7.842 13.151 1.00 96.19 177 ASP A CA 1
ATOM 1340 C C . ASP A 1 177 ? -13.079 8.054 12.083 1.00 96.19 177 ASP A C 1
ATOM 1342 O O . ASP A 1 177 ? -13.293 7.834 10.895 1.00 96.19 177 ASP A O 1
ATOM 1346 N N . SER A 1 178 ? -11.924 8.583 12.490 1.00 97.81 178 SER A N 1
ATOM 1347 C CA . SER A 1 178 ? -10.877 9.023 11.568 1.00 97.81 178 SER A CA 1
ATOM 1348 C C . SER A 1 178 ? -9.618 8.182 11.685 1.00 97.81 178 SER A C 1
ATOM 1350 O O . SER A 1 178 ? -9.193 7.818 12.780 1.00 97.81 178 SER A O 1
ATOM 1352 N N . VAL A 1 179 ? -8.978 7.931 10.546 1.00 97.81 179 VAL A N 1
ATOM 1353 C CA . VAL A 1 179 ? -7.638 7.344 10.466 1.00 97.81 179 VAL A CA 1
ATOM 1354 C C . VAL A 1 179 ? -6.590 8.449 10.425 1.00 97.81 179 VAL A C 1
ATOM 1356 O O . VAL A 1 179 ? -6.798 9.480 9.788 1.00 97.81 179 VAL A O 1
ATOM 1359 N N . LEU A 1 180 ? -5.463 8.239 11.103 1.00 96.12 180 LEU A N 1
ATOM 1360 C CA . LEU A 1 180 ? -4.291 9.111 11.038 1.00 96.12 180 LEU A CA 1
ATOM 1361 C C . LEU A 1 180 ? -3.289 8.527 10.046 1.00 96.12 180 LEU A C 1
ATOM 1363 O O . LEU A 1 180 ? -2.936 7.350 10.139 1.00 96.12 180 LEU A O 1
ATOM 1367 N N . LEU A 1 181 ? -2.838 9.348 9.106 1.00 94.12 181 LEU A N 1
ATOM 1368 C CA . LEU A 1 181 ? -2.125 8.923 7.908 1.00 94.12 181 LEU A CA 1
ATOM 1369 C C . LEU A 1 181 ? -0.720 9.523 7.851 1.00 94.12 181 LEU A C 1
ATOM 1371 O O . LEU A 1 181 ? -0.504 10.692 8.172 1.00 94.12 181 LEU A O 1
ATOM 1375 N N . HIS A 1 182 ? 0.229 8.731 7.365 1.00 88.31 182 HIS A N 1
ATOM 1376 C CA . HIS A 1 182 ? 1.467 9.239 6.789 1.00 88.31 182 HIS A CA 1
ATOM 1377 C C . HIS A 1 182 ? 1.352 9.228 5.266 1.00 88.31 182 HIS A C 1
ATOM 1379 O O . HIS A 1 182 ? 1.315 8.162 4.647 1.00 88.31 182 HIS A O 1
ATOM 1385 N N . ASP A 1 183 ? 1.322 10.429 4.696 1.00 87.94 183 ASP A N 1
ATOM 1386 C CA . ASP A 1 183 ? 1.241 10.686 3.262 1.00 87.94 183 ASP A CA 1
ATOM 1387 C C . ASP A 1 183 ? 2.634 10.978 2.678 1.00 87.94 183 ASP A C 1
ATOM 1389 O O . ASP A 1 183 ? 3.477 11.608 3.322 1.00 87.94 183 ASP A O 1
ATOM 1393 N N . THR A 1 184 ? 2.879 10.517 1.454 1.00 83.75 184 THR A N 1
ATOM 1394 C CA . THR A 1 184 ? 4.099 10.796 0.689 1.00 83.75 184 THR A CA 1
ATOM 1395 C C . THR A 1 184 ? 4.001 12.079 -0.136 1.00 83.75 184 THR A C 1
ATOM 1397 O O . THR A 1 184 ? 5.035 12.603 -0.551 1.00 83.75 184 THR A O 1
ATOM 1400 N N . TRP A 1 185 ? 2.801 12.629 -0.349 1.00 85.81 185 TRP A N 1
ATOM 1401 C CA . TRP A 1 185 ? 2.611 13.847 -1.140 1.00 85.81 185 TRP A CA 1
ATOM 1402 C C . TRP A 1 185 ? 2.883 15.141 -0.392 1.00 85.81 185 TRP A C 1
ATOM 1404 O O . TRP A 1 185 ? 3.156 16.137 -1.050 1.00 85.81 185 TRP A O 1
ATOM 1414 N N . THR A 1 186 ? 2.792 15.178 0.940 1.00 83.62 186 THR A N 1
ATOM 1415 C CA . THR A 1 186 ? 3.013 16.406 1.725 1.00 83.62 186 THR A CA 1
ATOM 1416 C C . THR A 1 186 ? 3.486 16.112 3.151 1.00 83.62 186 THR A C 1
ATOM 1418 O O . THR A 1 186 ? 3.152 15.083 3.735 1.00 83.62 186 THR A O 1
ATOM 1421 N N . GLN A 1 187 ? 4.234 17.043 3.761 1.00 81.06 187 GLN A N 1
ATOM 1422 C CA . GLN A 1 187 ? 4.531 16.984 5.202 1.00 81.06 187 GLN A CA 1
ATOM 1423 C C . GLN A 1 187 ? 3.322 17.393 6.034 1.00 81.06 187 GLN A C 1
ATOM 1425 O O . GLN A 1 187 ? 2.609 18.329 5.681 1.00 81.06 187 GLN A O 1
ATOM 1430 N N . GLY A 1 188 ? 3.177 16.771 7.200 1.00 83.81 188 GLY A N 1
ATOM 1431 C CA . GLY A 1 188 ? 2.233 17.207 8.218 1.00 83.81 188 GLY A CA 1
ATOM 1432 C C . GLY A 1 188 ? 1.478 16.059 8.862 1.00 83.81 188 GLY A C 1
ATOM 1433 O O . GLY A 1 188 ? 1.810 14.888 8.683 1.00 83.81 188 GLY A O 1
ATOM 1434 N N . LEU A 1 189 ? 0.481 16.445 9.654 1.00 87.94 189 LEU A N 1
ATOM 1435 C CA . LEU A 1 189 ? -0.521 15.532 10.180 1.00 87.94 189 LEU A CA 1
ATOM 1436 C C . LEU A 1 189 ? -1.632 15.406 9.147 1.00 87.94 189 LEU A C 1
ATOM 1438 O O . LEU A 1 189 ? -2.208 16.418 8.747 1.00 87.94 189 LEU A O 1
ATOM 1442 N N . HIS A 1 190 ? -1.940 14.171 8.777 1.00 93.75 190 HIS A N 1
ATOM 1443 C CA . HIS A 1 190 ? -2.969 13.857 7.799 1.00 93.75 190 HIS A CA 1
ATOM 1444 C C . HIS A 1 190 ? -3.997 12.933 8.421 1.00 93.75 190 HIS A C 1
ATOM 1446 O O . HIS A 1 190 ? -3.660 12.052 9.215 1.00 93.75 190 HIS A O 1
ATOM 1452 N N . SER A 1 191 ? -5.258 13.138 8.069 1.00 97.06 191 SER A N 1
ATOM 1453 C CA . SER A 1 191 ? -6.340 12.263 8.488 1.00 97.06 191 SER A CA 1
ATOM 1454 C C . SER A 1 191 ? -7.478 12.272 7.481 1.00 97.06 191 SER A C 1
ATOM 1456 O O . SER A 1 191 ? -7.616 13.192 6.672 1.00 97.06 191 SER A O 1
ATOM 1458 N N . MET A 1 192 ? -8.303 11.235 7.543 1.00 98.00 192 MET A N 1
ATOM 1459 C CA . MET A 1 192 ? -9.592 11.178 6.862 1.00 98.00 192 MET A CA 1
ATOM 1460 C C . MET A 1 192 ? -10.568 10.358 7.700 1.00 98.00 192 MET A C 1
ATOM 1462 O O . MET A 1 192 ? -10.150 9.476 8.451 1.00 98.00 192 MET A O 1
ATOM 1466 N N . THR A 1 193 ? -11.863 10.617 7.553 1.00 98.12 193 THR A N 1
ATOM 1467 C CA . THR A 1 193 ? -12.902 9.748 8.115 1.00 98.12 193 THR A CA 1
ATOM 1468 C C . THR A 1 193 ? -12.853 8.376 7.437 1.00 98.12 193 THR A C 1
ATOM 1470 O O . THR A 1 193 ? -12.646 8.289 6.225 1.00 98.12 193 THR A O 1
ATOM 1473 N N . TRP A 1 194 ? -13.047 7.304 8.203 1.00 98.44 194 TRP A N 1
ATOM 1474 C CA . TRP A 1 194 ? -13.138 5.943 7.692 1.00 98.44 194 TRP A CA 1
ATOM 1475 C C . TRP A 1 194 ? -14.235 5.838 6.634 1.00 98.44 194 TRP A C 1
ATOM 1477 O O . TRP A 1 194 ? -15.373 6.244 6.861 1.00 98.44 194 TRP A O 1
ATOM 1487 N N . GLY A 1 195 ? -13.871 5.329 5.457 1.00 97.62 195 GLY A N 1
ATOM 1488 C CA . GLY A 1 195 ? -14.797 5.228 4.325 1.00 97.62 195 GLY A CA 1
ATOM 1489 C C . GLY A 1 195 ? -15.137 6.559 3.649 1.00 97.62 195 GLY A C 1
ATOM 1490 O O . GLY A 1 195 ? -15.976 6.592 2.757 1.00 97.62 195 GLY A O 1
ATOM 1491 N N . GLY A 1 196 ? -14.517 7.658 4.083 1.00 97.56 196 GLY A N 1
ATOM 1492 C CA . GLY A 1 196 ? -14.634 8.962 3.446 1.00 97.56 196 GLY A CA 1
ATOM 1493 C C . GLY A 1 196 ? -13.671 9.115 2.269 1.00 97.56 196 GLY A C 1
ATOM 1494 O O . GLY A 1 196 ? -13.346 8.165 1.560 1.00 97.56 196 GLY A O 1
ATOM 1495 N N . SER A 1 197 ? -13.186 10.340 2.078 1.00 97.44 197 SER A N 1
ATOM 1496 C CA . SER A 1 197 ? -12.225 10.670 1.026 1.00 97.44 197 SER A CA 1
ATOM 1497 C C . SER A 1 197 ? -11.014 11.407 1.581 1.00 97.44 197 SER A C 1
ATOM 1499 O O . SER A 1 197 ? -11.166 12.247 2.472 1.00 97.44 197 SER A O 1
ATOM 1501 N N . TYR A 1 198 ? -9.849 11.201 0.975 1.00 97.06 198 TYR A N 1
ATOM 1502 C CA . TYR A 1 198 ? -8.646 11.996 1.208 1.00 97.06 198 TYR A CA 1
ATOM 1503 C C . TYR A 1 198 ? -8.291 12.776 -0.057 1.00 97.06 198 TYR A C 1
ATOM 1505 O O . TYR A 1 198 ? -8.139 12.192 -1.123 1.00 97.06 198 TYR A O 1
ATOM 1513 N N . SER A 1 199 ? -8.193 14.106 0.033 1.00 94.81 199 SER A N 1
ATOM 1514 C CA . SER A 1 199 ? -7.937 14.978 -1.130 1.00 94.81 199 SER A CA 1
ATOM 1515 C C . SER A 1 199 ? -8.893 14.752 -2.320 1.00 94.81 199 SER A C 1
ATOM 1517 O O . SER A 1 199 ? -8.524 14.959 -3.471 1.00 94.81 199 SER A O 1
ATOM 1519 N N . GLY A 1 200 ? -10.138 14.345 -2.038 1.00 95.88 200 GLY A N 1
ATOM 1520 C CA . GLY A 1 200 ? -11.159 14.0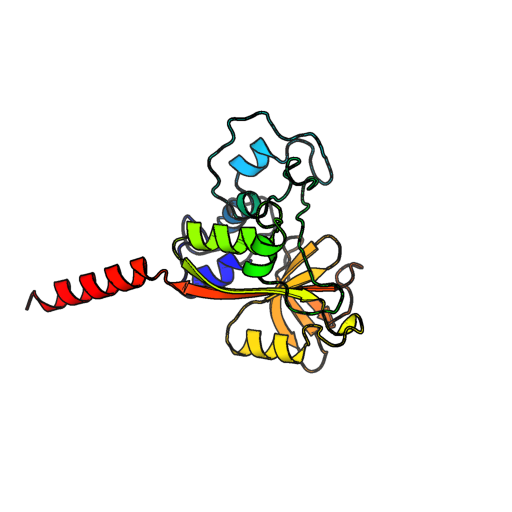43 -3.049 1.00 95.88 200 GLY A CA 1
ATOM 1521 C C . GLY A 1 200 ? -11.106 12.624 -3.628 1.00 95.88 200 GLY A C 1
ATOM 1522 O O . GLY A 1 200 ? -11.905 12.324 -4.508 1.00 95.88 200 GLY A O 1
ATOM 1523 N N . LEU A 1 201 ? -10.211 11.763 -3.136 1.00 96.62 201 LEU A N 1
ATOM 1524 C CA . LEU A 1 201 ? -10.055 10.369 -3.557 1.00 96.62 201 LEU A CA 1
ATOM 1525 C C . LEU A 1 201 ? -10.739 9.451 -2.542 1.00 96.62 201 LEU A C 1
ATOM 1527 O O . LEU A 1 201 ? -10.490 9.565 -1.339 1.00 96.62 201 LEU A O 1
ATOM 1531 N N . GLU A 1 202 ? -11.629 8.580 -3.009 1.00 97.94 202 GLU A N 1
ATOM 1532 C CA . GLU A 1 202 ? -12.465 7.732 -2.151 1.00 97.94 202 GLU A CA 1
ATOM 1533 C C . GLU A 1 202 ? -11.656 6.596 -1.521 1.00 97.94 202 GLU A C 1
ATOM 1535 O O . GLU A 1 202 ? -10.880 5.929 -2.205 1.00 97.94 202 GLU A O 1
ATOM 1540 N N . HIS A 1 203 ? -11.849 6.362 -0.221 1.00 98.31 203 HIS A N 1
ATOM 1541 C CA . HIS A 1 203 ? -11.270 5.227 0.490 1.00 98.31 203 HIS A CA 1
ATOM 1542 C C . HIS A 1 203 ? -11.997 3.940 0.117 1.00 98.31 203 HIS A C 1
ATOM 1544 O O . HIS A 1 203 ? -13.167 3.769 0.459 1.00 98.31 203 HIS A O 1
ATOM 1550 N N . TYR A 1 204 ? -11.293 3.026 -0.547 1.00 98.06 204 TYR A N 1
ATOM 1551 C CA . TYR A 1 204 ? -11.906 1.797 -1.039 1.00 98.06 204 TYR A CA 1
ATOM 1552 C C . TYR A 1 204 ? -11.388 0.542 -0.341 1.00 98.06 204 TYR A C 1
ATOM 1554 O O . TYR A 1 204 ? -12.141 -0.418 -0.203 1.00 98.06 204 TYR A O 1
ATOM 1562 N N . GLY A 1 205 ? -10.144 0.511 0.137 1.00 98.25 205 GLY A N 1
ATOM 1563 C CA . GLY A 1 205 ? -9.573 -0.730 0.652 1.00 98.25 205 GLY A CA 1
ATOM 1564 C C . GLY A 1 205 ? -8.347 -0.549 1.524 1.00 98.25 205 GLY A C 1
ATOM 1565 O O . GLY A 1 205 ? -7.847 0.556 1.718 1.00 98.25 205 GLY A O 1
ATOM 1566 N N . VAL A 1 206 ? -7.850 -1.674 2.023 1.00 98.56 206 VAL A N 1
ATOM 1567 C CA . VAL A 1 206 ? -6.645 -1.757 2.847 1.00 98.56 206 VAL A CA 1
ATOM 1568 C C . VAL A 1 206 ? -5.747 -2.925 2.433 1.00 98.56 206 VAL A C 1
ATOM 1570 O O . VAL A 1 206 ? -6.257 -3.934 1.942 1.00 98.56 206 VAL A O 1
ATOM 1573 N N . THR A 1 207 ? -4.443 -2.827 2.710 1.00 98.31 207 THR A N 1
ATOM 1574 C CA . THR A 1 207 ? -3.550 -3.991 2.862 1.00 98.31 207 THR A CA 1
ATOM 1575 C C . THR A 1 207 ? -3.198 -4.153 4.337 1.00 98.31 207 THR A C 1
ATOM 1577 O O . THR A 1 207 ? -2.707 -3.217 4.978 1.00 98.31 207 THR A O 1
ATOM 1580 N N . VAL A 1 208 ? -3.395 -5.355 4.870 1.00 97.81 208 VAL A N 1
ATOM 1581 C CA . VAL A 1 208 ? -3.020 -5.725 6.240 1.00 97.81 208 VAL A CA 1
ATOM 1582 C C . VAL A 1 208 ? -1.817 -6.654 6.196 1.00 97.81 208 VAL A C 1
ATOM 1584 O O . VAL A 1 208 ? -1.789 -7.604 5.418 1.00 97.81 208 VAL A O 1
ATOM 1587 N N . LEU A 1 209 ? -0.835 -6.380 7.053 1.00 95.56 209 LEU A N 1
ATOM 1588 C CA . LEU A 1 209 ? 0.449 -7.067 7.101 1.00 95.56 209 LEU A CA 1
ATOM 1589 C C . LEU A 1 209 ? 0.829 -7.381 8.555 1.00 95.56 209 LEU A C 1
ATOM 1591 O O . LEU A 1 209 ? 0.675 -6.556 9.451 1.00 95.56 209 LEU A O 1
ATOM 1595 N N . THR A 1 210 ? 1.388 -8.563 8.806 1.00 93.44 210 THR A N 1
ATOM 1596 C CA . THR A 1 210 ? 2.098 -8.870 10.055 1.00 93.44 210 THR A CA 1
ATOM 1597 C C . THR A 1 210 ? 3.422 -9.555 9.756 1.00 93.44 210 THR A C 1
ATOM 1599 O O . THR A 1 210 ? 3.444 -10.714 9.339 1.00 93.44 210 THR A O 1
ATOM 1602 N N . LEU A 1 211 ? 4.520 -8.857 10.044 1.00 92.38 211 LEU A N 1
ATOM 1603 C CA . LEU A 1 211 ? 5.876 -9.372 9.880 1.00 92.38 211 LEU A CA 1
ATOM 1604 C C . LEU A 1 211 ? 6.283 -10.340 10.989 1.00 92.38 211 LEU A C 1
ATOM 1606 O O . LEU A 1 211 ? 5.950 -10.150 12.163 1.00 92.38 211 LEU A O 1
ATOM 1610 N N . VAL A 1 212 ? 7.086 -11.331 10.620 1.00 90.56 212 VAL A N 1
ATOM 1611 C CA . VAL A 1 212 ? 7.797 -12.230 11.528 1.00 90.56 212 VAL A CA 1
ATOM 1612 C C . VAL A 1 212 ? 9.249 -12.402 11.063 1.00 90.56 212 VAL A C 1
ATOM 1614 O O . VAL A 1 212 ? 9.541 -12.256 9.877 1.00 90.56 212 VAL A O 1
ATOM 1617 N N . PRO A 1 213 ? 10.201 -12.694 11.966 1.00 83.62 213 PRO A N 1
ATOM 1618 C CA . PRO A 1 213 ? 11.549 -13.071 11.551 1.00 83.62 213 PRO A CA 1
ATOM 1619 C C . PRO A 1 213 ? 11.528 -14.355 10.718 1.00 83.62 213 PRO A C 1
ATOM 1621 O O . PRO A 1 213 ? 10.853 -15.313 11.102 1.00 83.62 213 PRO A O 1
ATOM 1624 N N . GLU A 1 214 ? 12.317 -14.414 9.643 1.00 74.19 214 GLU A N 1
ATOM 1625 C CA . GLU A 1 214 ? 12.449 -15.641 8.854 1.00 74.19 214 GLU A CA 1
ATOM 1626 C C . GLU A 1 214 ? 12.973 -16.795 9.747 1.00 74.19 214 GLU A C 1
ATOM 1628 O O . GLU A 1 214 ? 13.877 -16.581 10.573 1.00 74.19 214 GLU A O 1
ATOM 1633 N N . PRO A 1 215 ? 12.469 -18.039 9.608 1.00 68.25 215 PRO A N 1
ATOM 1634 C CA . PRO A 1 215 ? 12.935 -19.182 10.397 1.00 68.25 215 PRO A CA 1
ATOM 1635 C C . PRO A 1 215 ? 14.462 -19.374 10.409 1.00 68.25 215 PRO A C 1
ATOM 1637 O O . PRO A 1 215 ? 15.028 -19.768 11.435 1.00 68.25 215 PRO A O 1
ATOM 1640 N N . ALA A 1 216 ? 15.152 -19.061 9.306 1.00 62.12 216 ALA A N 1
ATOM 1641 C CA . ALA A 1 216 ? 16.612 -19.119 9.221 1.00 62.12 216 ALA A CA 1
ATOM 1642 C C . ALA A 1 216 ? 17.297 -18.095 10.148 1.00 62.12 216 ALA A C 1
ATOM 1644 O O . ALA A 1 216 ? 18.268 -18.427 10.840 1.00 62.12 216 ALA A O 1
ATOM 1645 N N . THR A 1 217 ? 16.745 -16.884 10.246 1.00 60.22 217 THR A N 1
ATOM 1646 C CA . THR A 1 217 ? 17.191 -15.830 11.169 1.00 60.22 217 THR A CA 1
ATOM 1647 C C . THR A 1 217 ? 17.008 -16.257 12.626 1.00 60.22 217 THR A C 1
ATOM 1649 O O . THR A 1 217 ? 17.917 -16.088 13.446 1.00 60.22 217 THR A O 1
ATOM 1652 N N . ILE A 1 218 ? 15.886 -16.909 12.955 1.00 62.28 218 ILE A N 1
ATOM 1653 C CA . ILE A 1 218 ? 15.651 -17.478 14.294 1.00 62.28 218 ILE A CA 1
ATOM 1654 C C . ILE A 1 218 ? 16.701 -18.555 14.611 1.00 62.28 218 ILE A C 1
ATOM 1656 O O . ILE A 1 218 ? 17.298 -18.546 15.691 1.00 62.28 218 ILE A O 1
ATOM 1660 N N . ALA A 1 219 ? 16.984 -19.455 13.665 1.00 60.47 219 ALA A N 1
ATOM 1661 C CA . ALA A 1 219 ? 17.970 -20.519 13.845 1.00 60.47 219 ALA A CA 1
ATOM 1662 C C . ALA A 1 219 ? 19.393 -19.975 14.081 1.00 60.47 219 ALA A C 1
ATOM 1664 O O . ALA A 1 219 ? 20.086 -20.450 14.989 1.00 60.47 219 ALA A O 1
ATOM 1665 N N . LEU A 1 220 ? 19.826 -18.954 13.329 1.00 61.31 220 LEU A N 1
ATOM 1666 C CA . LEU A 1 220 ? 21.131 -18.312 13.530 1.00 61.31 220 LEU A CA 1
ATOM 1667 C C . LEU A 1 220 ? 21.236 -17.607 14.892 1.00 61.31 220 LEU A C 1
ATOM 1669 O O . LEU A 1 220 ? 22.254 -17.756 15.575 1.00 61.31 220 LEU A O 1
ATOM 1673 N N . LEU A 1 221 ? 20.192 -16.892 15.325 1.00 62.97 221 LEU A N 1
ATOM 1674 C CA . LEU A 1 221 ? 20.156 -16.239 16.640 1.00 62.97 221 LEU A CA 1
ATOM 1675 C C . LEU A 1 221 ? 20.242 -17.261 17.785 1.00 62.97 221 LEU A C 1
ATOM 1677 O O . LEU A 1 221 ? 21.012 -17.078 18.736 1.00 62.97 221 LEU A O 1
ATOM 1681 N N . CYS A 1 222 ? 19.521 -18.380 17.676 1.00 63.50 222 CYS A N 1
ATOM 1682 C CA . CYS A 1 222 ? 19.587 -19.471 18.648 1.00 63.50 222 CYS A CA 1
ATOM 1683 C C . CYS A 1 222 ? 20.982 -20.119 18.710 1.00 63.50 222 CYS A C 1
ATOM 1685 O O . CYS A 1 222 ? 21.490 -20.392 19.804 1.00 63.50 222 CYS A O 1
ATOM 1687 N N . LEU A 1 223 ? 21.638 -20.331 17.565 1.00 65.50 223 LEU A N 1
ATOM 1688 C CA . LEU A 1 223 ? 22.992 -20.894 17.501 1.00 65.50 223 LEU A CA 1
ATOM 1689 C C . LEU A 1 223 ? 24.047 -19.935 18.076 1.00 65.50 223 LEU A C 1
ATOM 1691 O O . LEU A 1 223 ? 24.918 -20.370 18.837 1.00 65.50 223 LEU A O 1
ATOM 1695 N N . GLY A 1 224 ? 23.942 -18.633 17.790 1.00 59.47 224 GLY A N 1
ATOM 1696 C CA . GLY A 1 224 ? 24.813 -17.599 18.357 1.00 59.47 224 GLY A CA 1
ATOM 1697 C C . GLY A 1 224 ? 24.723 -17.527 19.885 1.00 59.47 224 GLY A C 1
ATOM 1698 O O . GLY A 1 224 ? 25.748 -17.536 20.574 1.00 59.47 224 GLY A O 1
ATOM 1699 N N . GLY A 1 225 ? 23.508 -17.570 20.441 1.00 58.78 225 GLY A N 1
ATOM 1700 C CA . GLY A 1 225 ? 23.283 -17.615 21.891 1.00 58.78 225 GLY A CA 1
ATOM 1701 C C . GLY A 1 225 ? 23.874 -18.861 22.569 1.00 58.78 225 GLY A C 1
ATOM 1702 O O . GLY A 1 225 ? 24.427 -18.770 23.670 1.00 58.78 225 GLY A O 1
ATOM 1703 N N . LEU A 1 226 ? 23.833 -20.021 21.902 1.00 56.62 226 LEU A N 1
ATOM 1704 C CA . LEU A 1 226 ? 24.477 -21.247 22.390 1.00 56.62 226 LEU A CA 1
ATOM 1705 C C . LEU A 1 226 ? 26.011 -21.163 22.371 1.00 56.62 226 LEU A C 1
ATOM 1707 O O . LEU A 1 226 ? 26.658 -21.677 23.289 1.00 56.62 226 LEU A O 1
ATOM 1711 N N . MET A 1 227 ? 26.606 -20.510 21.368 1.00 53.72 227 MET A N 1
ATOM 1712 C CA . MET A 1 227 ? 28.063 -20.354 21.285 1.00 53.72 227 MET A CA 1
ATOM 1713 C C . MET A 1 227 ? 28.615 -19.372 22.326 1.00 53.72 227 MET A C 1
ATOM 1715 O O . MET A 1 227 ? 29.673 -19.637 22.901 1.00 53.72 227 MET A O 1
ATOM 1719 N N . LEU A 1 228 ? 27.888 -18.296 22.653 1.00 54.22 228 LEU A N 1
ATOM 1720 C CA . LEU A 1 228 ? 28.270 -17.392 23.748 1.00 54.22 228 LEU A CA 1
ATOM 1721 C C . LEU A 1 228 ? 28.142 -18.047 25.133 1.00 54.22 228 LEU A C 1
ATOM 1723 O O . LEU A 1 228 ? 28.946 -17.762 26.021 1.00 54.22 228 LEU A O 1
ATOM 1727 N N . ARG A 1 229 ? 27.192 -18.973 25.327 1.00 53.06 229 ARG A N 1
ATOM 1728 C CA . ARG A 1 229 ? 27.047 -19.721 26.591 1.00 53.06 229 ARG A CA 1
ATOM 1729 C C . ARG A 1 229 ? 28.136 -20.768 26.831 1.00 53.06 229 ARG A C 1
ATOM 1731 O O . ARG A 1 229 ? 28.345 -21.141 27.979 1.00 53.06 229 ARG A O 1
ATOM 1738 N N . ARG A 1 230 ? 28.837 -21.228 25.789 1.00 51.53 230 ARG A N 1
ATOM 1739 C CA . ARG A 1 230 ? 29.929 -22.217 25.896 1.00 51.53 230 ARG A CA 1
ATOM 1740 C C . ARG A 1 230 ? 31.314 -21.616 26.171 1.00 51.53 230 ARG A C 1
ATOM 1742 O O . ARG A 1 230 ? 32.274 -22.368 26.283 1.00 51.53 230 ARG A O 1
ATOM 1749 N N . ARG A 1 231 ? 31.432 -20.288 26.289 1.00 51.88 231 ARG A N 1
ATOM 1750 C CA . ARG A 1 231 ? 32.689 -19.581 26.609 1.00 51.88 231 ARG A CA 1
ATOM 1751 C C . ARG A 1 231 ? 32.798 -19.134 28.080 1.00 51.88 231 ARG A C 1
ATOM 1753 O O . ARG A 1 231 ? 33.440 -18.125 28.359 1.00 51.88 231 ARG A O 1
ATOM 1760 N N . LYS A 1 232 ? 32.184 -19.864 29.012 1.00 44.25 232 LYS A N 1
ATOM 1761 C CA . LYS A 1 232 ? 32.416 -19.711 30.456 1.00 44.25 232 LYS A CA 1
ATOM 1762 C C . LYS A 1 232 ? 32.949 -21.003 31.044 1.00 44.25 232 LYS A C 1
ATOM 1764 O O . LYS A 1 232 ? 32.403 -22.061 30.663 1.00 44.25 232 LYS A O 1
#